Protein AF-A0A2G9Q098-F1 (afdb_monomer_lite)

pLDDT: mean 84.57, std 8.45, range [53.88, 96.5]

Sequence (189 aa):
MKLLSDSKTILFISIIIGLAFPWPAGKLKVLLAPSLVAMMILSMKTFDFEGGYEKGFLKTISWLVFVNFILLPSLMITLAFLLADTYLRMGFIILAAVPPAVGVVPVTYLLKGNMKNSLMAEIAAYVLSLVWTPVIIYAFLRDYVSIFYLLKILFLLIFLPLVVSRILHPLRFEPRPWINLCYAFGMYE

Secondary structure (DSSP, 8-state):
-TGGG-HHHHHHHHHHHHHH--TTHHHHHHHHHHHHHHHHHHHHHT----SSPPTTHHHHHHHHIIIIIIIHHHHHHHHHHH-S-HHHHHHHHHHHHSPPPTTHHHHHHHTT--HHHHHHHHHHHHHHHHHHHHHHHHHHH-----HHHHHHHHIIIIIHHHHHHHHHTTS----HHHHHHHHHHHT--

Structure (mmCIF, N/CA/C/O backbone):
data_AF-A0A2G9Q098-F1
#
_entry.id   AF-A0A2G9Q098-F1
#
loop_
_atom_site.group_PDB
_atom_site.id
_atom_site.type_symbol
_atom_site.label_atom_id
_atom_site.label_alt_id
_atom_site.label_comp_id
_atom_site.label_asym_id
_atom_site.label_entity_id
_atom_site.label_seq_id
_atom_site.pdbx_PDB_ins_code
_atom_site.Cartn_x
_atom_site.Cartn_y
_atom_site.Cartn_z
_atom_site.occupancy
_atom_site.B_iso_or_equiv
_atom_site.auth_seq_id
_atom_site.auth_comp_id
_atom_site.auth_asym_id
_atom_site.auth_atom_id
_atom_site.pdbx_PDB_model_num
ATOM 1 N N . MET A 1 1 ? -2.006 -0.091 29.398 1.00 56.47 1 MET A N 1
ATOM 2 C CA . MET A 1 1 ? -2.689 -0.203 28.084 1.00 56.47 1 MET A CA 1
ATOM 3 C C . MET A 1 1 ? -2.986 1.137 27.397 1.00 56.47 1 MET A C 1
ATOM 5 O O . MET A 1 1 ? -3.040 1.125 26.180 1.00 56.47 1 MET A O 1
ATOM 9 N N . LYS A 1 2 ? -3.099 2.290 28.090 1.00 63.72 2 LYS A N 1
ATOM 10 C CA . LYS A 1 2 ? -3.353 3.602 27.439 1.00 63.72 2 LYS A CA 1
ATOM 11 C C . LYS A 1 2 ? -2.320 4.013 26.371 1.00 63.72 2 LYS A C 1
ATOM 13 O O . LYS A 1 2 ? -2.719 4.573 25.360 1.00 63.72 2 LYS A O 1
ATOM 18 N N . LEU A 1 3 ? -1.031 3.703 26.565 1.00 63.56 3 LEU A N 1
ATOM 19 C CA . LEU A 1 3 ? 0.032 4.062 25.610 1.00 63.56 3 LEU A CA 1
ATOM 20 C C . LEU A 1 3 ? -0.082 3.294 24.280 1.00 63.56 3 LEU A C 1
ATOM 22 O O . LEU A 1 3 ? 0.123 3.871 23.223 1.00 63.56 3 LEU A O 1
ATOM 26 N N . LEU A 1 4 ? -0.484 2.016 24.333 1.00 67.62 4 LEU A N 1
ATOM 27 C CA . LEU A 1 4 ? -0.683 1.165 23.151 1.00 67.62 4 LEU A CA 1
ATOM 28 C C . LEU A 1 4 ? -1.930 1.546 22.335 1.00 67.62 4 LEU A C 1
ATOM 30 O O . LEU A 1 4 ? -2.109 1.058 21.223 1.00 67.62 4 LEU A O 1
ATOM 34 N N . SER A 1 5 ? -2.793 2.411 22.866 1.00 71.62 5 SER A N 1
ATOM 35 C CA . SER A 1 5 ? -4.008 2.864 22.186 1.00 71.62 5 SER A CA 1
ATOM 36 C C . SER A 1 5 ? -3.806 4.153 21.381 1.00 71.62 5 SER A C 1
ATOM 38 O O . SER A 1 5 ? -4.671 4.483 20.569 1.00 71.62 5 SER A O 1
ATOM 40 N N . ASP A 1 6 ? -2.687 4.864 21.568 1.00 82.62 6 ASP A N 1
ATOM 41 C CA . ASP A 1 6 ? -2.364 6.077 20.811 1.00 82.62 6 ASP A CA 1
ATOM 42 C C . ASP A 1 6 ? -1.479 5.767 19.599 1.00 82.62 6 ASP A C 1
ATOM 44 O O . ASP A 1 6 ? -0.257 5.634 19.686 1.00 82.62 6 ASP A O 1
ATOM 48 N N . SER A 1 7 ? -2.123 5.693 18.437 1.00 79.94 7 SER A N 1
ATOM 49 C CA . SER A 1 7 ? -1.476 5.383 17.165 1.00 79.94 7 SER A CA 1
ATOM 50 C C . SER A 1 7 ? -0.404 6.393 16.764 1.00 79.94 7 SER A C 1
ATOM 52 O O . SER A 1 7 ? 0.575 6.000 16.140 1.00 79.94 7 SER A O 1
ATOM 54 N N . LYS A 1 8 ? -0.548 7.678 17.127 1.00 84.12 8 LYS A N 1
ATOM 55 C CA . LYS A 1 8 ? 0.430 8.716 16.756 1.00 84.12 8 LYS A CA 1
ATOM 56 C C . LYS A 1 8 ? 1.736 8.519 17.509 1.00 84.12 8 LYS A C 1
ATOM 58 O O . LYS A 1 8 ? 2.808 8.540 16.911 1.00 84.12 8 LYS A O 1
ATOM 63 N N . THR A 1 9 ? 1.621 8.294 18.814 1.00 82.38 9 THR A N 1
ATOM 64 C CA . THR A 1 9 ? 2.764 8.060 19.697 1.00 82.38 9 THR A CA 1
ATOM 65 C C . THR A 1 9 ? 3.517 6.799 19.287 1.00 82.38 9 THR A C 1
ATOM 67 O O . THR A 1 9 ? 4.739 6.816 19.189 1.00 82.38 9 THR A O 1
ATOM 70 N N . ILE A 1 10 ? 2.795 5.723 18.969 1.00 83.81 10 ILE A N 1
ATOM 71 C CA . ILE A 1 10 ? 3.409 4.460 18.544 1.00 83.81 10 ILE A CA 1
ATOM 72 C C . ILE A 1 10 ? 4.101 4.614 17.194 1.00 83.81 10 ILE A C 1
ATOM 74 O O . ILE A 1 10 ? 5.249 4.214 17.073 1.00 83.81 10 ILE A O 1
ATOM 78 N N . LEU A 1 11 ? 3.456 5.257 16.216 1.00 80.00 11 LEU A N 1
ATOM 79 C CA . LEU A 1 11 ? 4.045 5.508 14.900 1.00 80.00 11 LEU A CA 1
ATOM 80 C C . LEU A 1 11 ? 5.346 6.311 15.009 1.00 80.00 11 LEU A C 1
ATOM 82 O O . LEU A 1 11 ? 6.354 5.944 14.411 1.00 80.00 11 LEU A O 1
ATOM 86 N N . PHE A 1 12 ? 5.342 7.370 15.818 1.00 84.75 12 PHE A N 1
ATOM 87 C CA . PHE A 1 12 ? 6.521 8.203 16.027 1.00 84.75 12 PHE A CA 1
ATOM 88 C C . PHE A 1 12 ? 7.663 7.430 16.701 1.00 84.75 12 PHE A C 1
ATOM 90 O O . PHE A 1 12 ? 8.801 7.473 16.236 1.00 84.75 12 PHE A O 1
ATOM 97 N N . ILE A 1 13 ? 7.355 6.674 17.758 1.00 85.81 13 ILE A N 1
ATOM 98 C CA . ILE A 1 13 ? 8.342 5.853 18.468 1.00 85.81 13 ILE A CA 1
ATOM 99 C C . ILE A 1 13 ? 8.899 4.759 17.549 1.00 85.81 13 ILE A C 1
ATOM 101 O O . ILE A 1 13 ? 10.110 4.570 17.510 1.00 85.81 13 ILE A O 1
ATOM 105 N N . SER A 1 14 ? 8.055 4.067 16.782 1.00 82.69 14 SER A N 1
ATOM 106 C CA . SER A 1 14 ? 8.481 2.995 15.876 1.00 82.69 14 SER A CA 1
ATOM 107 C C . SER A 1 14 ? 9.474 3.479 14.827 1.00 82.69 14 SER A C 1
ATOM 109 O O . SER A 1 14 ? 10.504 2.836 14.649 1.00 82.69 14 SER A O 1
ATOM 111 N N . ILE A 1 15 ? 9.220 4.637 14.207 1.00 83.44 15 ILE A N 1
ATOM 112 C CA . ILE A 1 15 ? 10.141 5.231 13.227 1.00 83.44 15 ILE A CA 1
ATOM 113 C C . ILE A 1 15 ? 11.474 5.595 13.891 1.00 83.44 15 ILE A C 1
ATOM 115 O O . ILE A 1 15 ? 12.534 5.265 13.365 1.00 83.44 15 ILE A O 1
ATOM 119 N N . ILE A 1 16 ? 11.442 6.242 15.063 1.00 88.19 16 ILE A N 1
ATOM 120 C CA . ILE A 1 16 ? 12.670 6.623 15.778 1.00 88.19 16 ILE A CA 1
ATOM 121 C C . ILE A 1 16 ? 13.495 5.391 16.147 1.00 88.19 16 ILE A C 1
ATOM 123 O O . ILE A 1 16 ? 14.707 5.389 15.947 1.00 88.19 16 ILE A O 1
ATOM 127 N N . ILE A 1 17 ? 12.862 4.343 16.679 1.00 85.62 17 ILE A N 1
ATOM 128 C CA . ILE A 1 17 ? 13.581 3.133 17.083 1.00 85.62 17 ILE A CA 1
ATOM 129 C C . ILE A 1 17 ? 14.102 2.380 15.851 1.00 85.62 17 ILE A C 1
ATOM 131 O O . ILE A 1 17 ? 15.245 1.933 15.888 1.00 85.62 17 ILE A O 1
ATOM 135 N N . GLY A 1 18 ? 13.323 2.273 14.769 1.00 83.88 18 GLY A N 1
ATOM 136 C CA . GLY A 1 18 ? 13.767 1.636 13.522 1.00 83.88 18 GLY A CA 1
ATOM 137 C C . GLY A 1 18 ? 15.006 2.319 12.933 1.00 83.88 18 GLY A C 1
ATOM 138 O O . GLY A 1 18 ? 15.977 1.655 12.579 1.00 83.88 18 GLY A O 1
ATOM 139 N N . LEU A 1 19 ? 15.030 3.657 12.941 1.00 84.62 19 LEU A N 1
ATOM 140 C CA . LEU A 1 19 ? 16.182 4.441 12.483 1.00 84.62 19 LEU A CA 1
ATOM 141 C C . LEU A 1 19 ? 17.386 4.361 13.435 1.00 84.62 19 LEU A C 1
ATOM 143 O O . LEU A 1 19 ? 18.526 4.291 12.979 1.00 84.62 19 LEU A O 1
ATOM 147 N N . ALA A 1 20 ? 17.158 4.383 14.751 1.00 88.25 20 ALA A N 1
ATOM 148 C CA . ALA A 1 20 ? 18.231 4.377 15.748 1.00 88.25 20 ALA A CA 1
ATOM 149 C C . ALA A 1 20 ? 18.861 2.989 15.956 1.00 88.25 20 ALA A C 1
ATOM 151 O O . ALA A 1 20 ? 20.046 2.892 16.274 1.00 88.25 20 ALA A O 1
ATOM 152 N N . PHE A 1 21 ? 18.088 1.913 15.781 1.00 85.75 21 PHE A N 1
ATOM 153 C CA . PHE A 1 21 ? 18.512 0.537 16.041 1.00 85.75 21 PHE A CA 1
ATOM 154 C C . PHE A 1 21 ? 18.129 -0.401 14.884 1.00 85.75 21 PHE A C 1
ATOM 156 O O . PHE A 1 21 ? 17.248 -1.237 15.050 1.00 85.75 21 PHE A O 1
ATOM 163 N N . PRO A 1 22 ? 18.818 -0.352 13.731 1.00 81.00 22 PRO A N 1
ATOM 164 C CA . PRO A 1 22 ? 18.462 -1.164 12.561 1.00 81.00 22 PRO A CA 1
ATOM 165 C C . PRO A 1 22 ? 18.853 -2.651 12.680 1.00 81.00 22 PRO A C 1
ATOM 167 O O . PRO A 1 22 ? 18.416 -3.482 11.886 1.00 81.00 22 PRO A O 1
ATOM 170 N N . TRP A 1 23 ? 19.687 -3.028 13.657 1.00 78.69 23 TRP A N 1
ATOM 171 C CA . TRP A 1 23 ? 20.244 -4.387 13.785 1.00 78.69 23 TRP A CA 1
ATOM 172 C C . TRP A 1 23 ? 19.199 -5.527 13.841 1.00 78.69 23 TRP A C 1
ATOM 174 O O . TRP A 1 23 ? 19.437 -6.576 13.236 1.00 78.69 23 TRP A O 1
ATOM 184 N N . PRO A 1 24 ? 18.027 -5.371 14.491 1.00 79.69 24 PRO A N 1
ATOM 185 C CA . PRO A 1 24 ? 17.008 -6.419 14.517 1.00 79.69 24 PRO A CA 1
ATOM 186 C C . PRO A 1 24 ? 16.176 -6.509 13.229 1.00 79.69 24 PRO A C 1
ATOM 188 O O . PRO A 1 24 ? 15.538 -7.543 13.015 1.00 79.69 24 PRO A O 1
ATOM 191 N N . ALA A 1 25 ? 16.201 -5.490 12.357 1.00 73.38 25 ALA A N 1
ATOM 192 C CA . ALA A 1 25 ? 15.327 -5.393 11.182 1.00 73.38 25 ALA A CA 1
ATOM 193 C C . ALA A 1 25 ? 15.408 -6.643 10.292 1.00 73.38 25 ALA A C 1
ATOM 195 O O . ALA A 1 25 ? 14.393 -7.179 9.863 1.00 73.38 25 ALA A O 1
ATOM 196 N N . GLY A 1 26 ? 16.605 -7.217 10.117 1.00 76.06 26 GLY A N 1
ATOM 197 C CA . GLY A 1 26 ? 16.785 -8.440 9.329 1.00 76.06 26 GLY A CA 1
ATOM 198 C C . GLY A 1 26 ? 15.969 -9.648 9.819 1.00 76.06 26 GLY A C 1
ATOM 199 O O . GLY A 1 26 ? 15.527 -10.448 8.999 1.00 76.06 26 GLY A O 1
ATOM 200 N N . LYS A 1 27 ? 15.736 -9.781 11.134 1.00 80.94 27 LYS A N 1
ATOM 201 C CA . LYS A 1 27 ? 14.917 -10.866 11.712 1.00 80.94 27 LYS A CA 1
ATOM 202 C C . LYS A 1 27 ? 13.424 -10.533 11.709 1.00 80.94 27 LYS A C 1
ATOM 204 O O . LYS A 1 27 ? 12.600 -11.442 11.629 1.00 80.94 27 LYS A O 1
ATOM 209 N N . LEU A 1 28 ? 13.083 -9.249 11.796 1.00 80.62 28 LEU A N 1
ATOM 210 C CA . LEU A 1 28 ? 11.702 -8.769 11.804 1.00 80.62 28 LEU A CA 1
ATOM 211 C C . LEU A 1 28 ? 11.037 -8.795 10.415 1.00 80.62 28 LEU A C 1
ATOM 213 O O . LEU A 1 28 ? 9.810 -8.874 10.363 1.00 80.62 28 LEU A O 1
ATOM 217 N N . LYS A 1 29 ? 11.813 -8.940 9.329 1.00 78.62 29 LYS A N 1
ATOM 218 C CA . LYS A 1 29 ? 11.329 -9.137 7.938 1.00 78.62 29 LYS A CA 1
ATOM 219 C C . LYS A 1 29 ? 10.254 -10.183 7.790 1.00 78.62 29 LYS A C 1
ATOM 221 O O . LYS A 1 29 ? 9.263 -9.985 7.088 1.00 78.62 29 LYS A O 1
ATOM 226 N N . VAL A 1 30 ? 10.419 -11.295 8.495 1.00 83.56 30 VAL A N 1
ATOM 227 C CA . VAL A 1 30 ? 9.473 -12.413 8.452 1.00 83.56 30 VAL A CA 1
ATOM 228 C C . VAL A 1 30 ? 8.110 -12.026 9.044 1.00 83.56 30 VAL A C 1
ATOM 230 O O . VAL A 1 30 ? 7.089 -12.587 8.653 1.00 83.56 30 VAL A O 1
ATOM 233 N N . LEU A 1 31 ? 8.070 -11.049 9.955 1.00 83.81 31 LEU A N 1
ATOM 234 C CA . LEU A 1 31 ? 6.860 -10.589 10.637 1.00 83.81 31 LEU A CA 1
ATOM 235 C C . LEU A 1 31 ? 6.107 -9.488 9.883 1.00 83.81 31 LEU A C 1
ATOM 237 O O . LEU A 1 31 ? 4.948 -9.248 10.223 1.00 83.81 31 LEU A O 1
ATOM 241 N N . LEU A 1 32 ? 6.688 -8.859 8.857 1.00 81.62 32 LEU A N 1
ATOM 242 C CA . LEU A 1 32 ? 6.032 -7.786 8.099 1.00 81.62 32 LEU A CA 1
ATOM 243 C C . LEU A 1 32 ? 4.715 -8.238 7.462 1.00 81.62 32 LEU A C 1
ATOM 245 O O . LEU A 1 32 ? 3.650 -7.695 7.761 1.00 81.62 32 LEU A O 1
ATOM 249 N N . ALA A 1 33 ? 4.775 -9.257 6.600 1.00 80.94 33 ALA A N 1
ATOM 250 C CA . ALA A 1 33 ? 3.593 -9.751 5.899 1.00 80.94 33 ALA A CA 1
ATOM 251 C C . ALA A 1 33 ? 2.513 -10.272 6.875 1.00 80.94 33 ALA A C 1
ATOM 253 O O . ALA A 1 33 ? 1.360 -9.853 6.743 1.00 80.94 33 ALA A O 1
ATOM 254 N N . PRO A 1 34 ? 2.842 -11.086 7.904 1.00 84.50 34 PRO A N 1
ATOM 255 C CA . PRO A 1 34 ? 1.880 -11.469 8.938 1.00 84.50 34 PRO A CA 1
ATOM 256 C C . PRO A 1 34 ? 1.277 -10.286 9.699 1.00 84.50 34 PRO A C 1
ATOM 258 O O . PRO A 1 34 ? 0.081 -10.295 9.977 1.00 84.50 34 PRO A O 1
ATOM 261 N N . SER A 1 35 ? 2.069 -9.257 10.013 1.00 84.94 35 SER A N 1
ATOM 262 C CA . SER A 1 35 ? 1.587 -8.066 10.721 1.00 84.94 35 SER A CA 1
ATOM 263 C C . SER A 1 35 ? 0.599 -7.273 9.870 1.00 84.94 35 SER A C 1
ATOM 265 O O . SER A 1 35 ? -0.450 -6.880 10.371 1.00 84.94 35 SER A O 1
ATOM 267 N N . LEU A 1 36 ? 0.874 -7.092 8.575 1.00 81.44 36 LEU A N 1
ATOM 268 C CA . LEU A 1 36 ? -0.048 -6.449 7.631 1.00 81.44 36 LEU A CA 1
ATOM 269 C C . LEU A 1 36 ? -1.364 -7.224 7.499 1.00 81.44 36 LEU A C 1
ATOM 271 O O . LEU A 1 36 ? -2.442 -6.636 7.599 1.00 81.44 36 LEU A O 1
ATOM 275 N N . VAL A 1 37 ? -1.279 -8.546 7.339 1.00 84.56 37 VAL A N 1
ATOM 276 C CA . VAL A 1 37 ? -2.451 -9.432 7.275 1.00 84.56 37 VAL A CA 1
ATOM 277 C C . VAL A 1 37 ? -3.267 -9.345 8.567 1.00 84.56 37 VAL A C 1
ATOM 279 O O . VAL A 1 37 ? -4.482 -9.149 8.516 1.00 84.56 37 VAL A O 1
ATOM 282 N N . ALA A 1 38 ? -2.611 -9.424 9.727 1.00 86.62 38 ALA A N 1
ATOM 283 C CA . ALA A 1 38 ? -3.260 -9.319 11.029 1.00 86.62 38 ALA A CA 1
ATOM 284 C C . ALA A 1 38 ? -3.937 -7.957 11.216 1.00 86.62 38 ALA A C 1
ATOM 286 O O . ALA A 1 38 ? -5.102 -7.899 11.612 1.00 86.62 38 ALA A O 1
ATOM 287 N N . MET A 1 39 ? -3.254 -6.861 10.872 1.00 86.44 39 MET A N 1
ATOM 288 C CA . MET A 1 39 ? -3.843 -5.524 10.908 1.00 86.44 39 MET A CA 1
ATOM 289 C C . MET A 1 39 ? -5.090 -5.444 10.046 1.00 86.44 39 MET A C 1
ATOM 291 O O . MET A 1 39 ? -6.105 -4.930 10.504 1.00 86.44 39 MET A O 1
ATOM 295 N N . MET A 1 40 ? -5.048 -5.980 8.827 1.00 85.56 40 MET A N 1
ATOM 296 C CA . MET A 1 40 ? -6.196 -5.895 7.940 1.00 85.56 40 MET A CA 1
ATOM 297 C C . MET A 1 40 ? -7.394 -6.695 8.457 1.00 85.56 40 MET A C 1
ATOM 299 O O . MET A 1 40 ? -8.505 -6.165 8.477 1.00 85.56 40 MET A O 1
ATOM 303 N N . ILE A 1 41 ? -7.172 -7.907 8.979 1.00 86.38 41 ILE A N 1
ATOM 304 C CA . ILE A 1 41 ? -8.212 -8.714 9.642 1.00 86.38 41 ILE A CA 1
ATOM 305 C C . ILE A 1 41 ? -8.872 -7.921 10.780 1.00 86.38 41 ILE A C 1
ATOM 307 O O . ILE A 1 41 ? -10.103 -7.831 10.866 1.00 86.38 41 ILE A O 1
ATOM 311 N N . LEU A 1 42 ? -8.044 -7.337 11.650 1.00 84.56 42 LEU A N 1
ATOM 312 C CA . LEU A 1 42 ? -8.480 -6.607 12.838 1.00 84.56 42 LEU A CA 1
ATOM 313 C C . LEU A 1 42 ? -9.207 -5.304 12.491 1.00 84.56 42 LEU A C 1
ATOM 315 O O . LEU A 1 42 ? -10.221 -4.988 13.112 1.00 84.56 42 LEU A O 1
ATOM 319 N N . SER A 1 43 ? -8.727 -4.564 11.492 1.00 83.50 43 SER A N 1
ATOM 320 C CA . SER A 1 43 ? -9.365 -3.334 11.019 1.00 83.50 43 SER A CA 1
ATOM 321 C C . SER A 1 43 ? -10.711 -3.620 10.363 1.00 83.50 43 SER A C 1
ATOM 323 O O . SER A 1 43 ? -11.699 -2.963 10.687 1.00 83.50 43 SER A O 1
ATOM 325 N N . MET A 1 44 ? -10.787 -4.643 9.508 1.00 81.75 44 MET A N 1
ATOM 326 C CA . MET A 1 44 ? -12.032 -5.042 8.846 1.00 81.75 44 MET A CA 1
ATOM 327 C C . MET A 1 44 ? -13.100 -5.508 9.837 1.00 81.75 44 MET A C 1
ATOM 329 O O . MET A 1 44 ? -14.282 -5.259 9.613 1.00 81.75 44 MET A O 1
ATOM 333 N N . LYS A 1 45 ? -12.701 -6.128 10.955 1.00 82.12 45 LYS A N 1
ATOM 334 C CA . LYS A 1 45 ? -13.632 -6.687 11.947 1.00 82.12 45 LYS A CA 1
ATOM 335 C C . LYS A 1 45 ? -14.551 -5.619 12.540 1.00 82.12 45 LYS A C 1
ATOM 337 O O . LYS A 1 45 ? -15.685 -5.904 12.898 1.00 82.12 45 LYS A O 1
ATOM 342 N N . THR A 1 46 ? -14.054 -4.390 12.644 1.00 70.31 46 THR A N 1
ATOM 343 C CA . THR A 1 46 ? -14.774 -3.264 13.259 1.00 7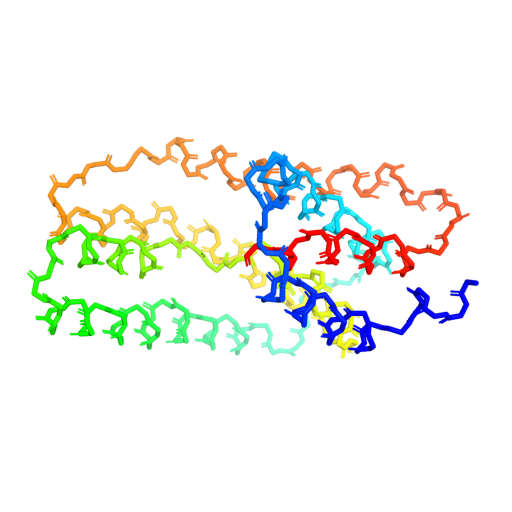0.31 46 THR A CA 1
ATOM 344 C C . THR A 1 46 ? -15.885 -2.674 12.400 1.00 70.31 46 THR A C 1
ATOM 346 O O . THR A 1 46 ? -16.556 -1.749 12.847 1.00 70.31 46 THR A O 1
ATOM 349 N N . PHE A 1 47 ? -16.053 -3.170 11.175 1.00 71.50 47 PHE A N 1
ATOM 350 C CA . PHE A 1 47 ? -16.963 -2.606 10.195 1.00 71.50 47 PHE A CA 1
ATOM 351 C C . PHE A 1 47 ? -18.008 -3.631 9.754 1.00 71.50 47 PHE A C 1
ATOM 353 O O . PHE A 1 47 ? -17.660 -4.755 9.374 1.00 71.50 47 PHE A O 1
ATOM 360 N N . ASP A 1 48 ? -19.271 -3.214 9.743 1.00 65.19 48 ASP A N 1
ATOM 361 C CA . ASP A 1 48 ? -20.390 -3.992 9.223 1.00 65.19 48 ASP A CA 1
ATOM 362 C C . ASP A 1 48 ? -20.590 -3.690 7.736 1.00 65.19 48 ASP A C 1
ATOM 364 O O . ASP A 1 48 ? -20.651 -2.536 7.321 1.00 65.19 48 ASP A O 1
ATOM 368 N N . PHE A 1 49 ? -20.699 -4.735 6.915 1.00 65.50 49 PHE A N 1
ATOM 369 C CA . PHE A 1 49 ? -20.869 -4.616 5.460 1.00 65.50 49 PHE A CA 1
ATOM 370 C C . PHE A 1 49 ? -22.270 -4.147 5.031 1.00 65.50 49 PHE A C 1
ATOM 372 O O . PHE A 1 49 ? -22.617 -4.227 3.853 1.00 65.50 49 PHE A O 1
ATOM 379 N N . GLU A 1 50 ? -23.086 -3.666 5.963 1.00 56.28 50 GLU A N 1
ATOM 380 C CA . GLU A 1 50 ? -24.461 -3.282 5.685 1.00 56.28 50 GLU A CA 1
ATOM 381 C C . GLU A 1 50 ? -24.528 -1.955 4.908 1.00 56.28 50 GLU A C 1
ATOM 383 O O . GLU A 1 50 ? -23.854 -0.964 5.205 1.00 56.28 50 GLU A O 1
ATOM 388 N N . GLY A 1 51 ? -25.346 -1.952 3.854 1.00 53.88 51 GLY A N 1
ATOM 389 C CA . GLY A 1 51 ? -25.595 -0.801 2.987 1.00 53.88 51 GLY A CA 1
ATOM 390 C C . GLY A 1 51 ? -24.854 -0.857 1.648 1.00 53.88 51 GLY A C 1
ATOM 391 O O . GLY A 1 51 ? -23.688 -1.239 1.565 1.00 53.88 51 GLY A O 1
ATOM 392 N N . GLY A 1 52 ? -25.529 -0.430 0.578 1.00 61.09 52 GLY A N 1
ATOM 393 C CA . GLY A 1 52 ? -24.968 -0.336 -0.776 1.00 61.09 52 GLY A CA 1
ATOM 394 C C . GLY A 1 52 ? -23.876 0.732 -0.927 1.00 61.09 52 GLY A C 1
ATOM 395 O O . GLY A 1 52 ? -23.390 1.299 0.053 1.00 61.09 52 GLY A O 1
ATOM 396 N N . TYR A 1 53 ? -23.467 1.000 -2.166 1.00 63.16 53 TYR A N 1
ATOM 397 C CA . TYR A 1 53 ? -22.430 1.986 -2.487 1.00 63.16 53 TYR A CA 1
ATOM 398 C C . TYR A 1 53 ? -22.729 3.362 -1.871 1.00 63.16 53 TYR A C 1
ATOM 400 O O . TYR A 1 53 ? -23.846 3.871 -1.971 1.00 63.16 53 TYR A O 1
ATOM 408 N N . GLU A 1 54 ? -21.727 3.982 -1.244 1.00 69.94 54 GLU A N 1
ATOM 409 C CA . GLU A 1 54 ? -21.860 5.353 -0.752 1.00 69.94 54 GLU A CA 1
ATOM 410 C C . GLU A 1 54 ? -21.900 6.354 -1.916 1.00 69.94 54 GLU A C 1
ATOM 412 O O . GLU A 1 54 ? -21.227 6.189 -2.942 1.00 69.94 54 GLU A O 1
ATOM 417 N N . LYS A 1 55 ? -22.678 7.432 -1.750 1.00 70.00 55 LYS A N 1
ATOM 418 C CA . LYS A 1 55 ? -22.695 8.551 -2.701 1.00 70.00 55 LYS A CA 1
ATOM 419 C C . LYS A 1 55 ? -21.273 9.107 -2.834 1.00 70.00 55 LYS A C 1
ATOM 421 O O . LYS A 1 55 ? -20.694 9.562 -1.855 1.00 70.00 55 LYS A O 1
ATOM 426 N N . GLY A 1 56 ? -20.724 9.079 -4.048 1.00 78.69 56 GLY A N 1
ATOM 427 C CA . GLY A 1 56 ? -19.349 9.514 -4.324 1.00 78.69 56 GLY A CA 1
ATOM 428 C C . GLY A 1 56 ? -18.358 8.385 -4.618 1.00 78.69 56 GLY A C 1
ATOM 429 O O . GLY A 1 56 ? -17.207 8.683 -4.917 1.00 78.69 56 GLY A O 1
ATOM 430 N N . PHE A 1 57 ? -18.789 7.119 -4.631 1.00 81.69 57 PHE A N 1
ATOM 431 C CA . PHE A 1 57 ? -17.921 5.984 -4.964 1.00 81.69 57 PHE A CA 1
ATOM 432 C C . PHE A 1 57 ? -17.183 6.132 -6.308 1.00 81.69 57 PHE A C 1
ATOM 434 O O . PHE A 1 57 ? -15.975 5.919 -6.378 1.00 81.69 57 PHE A O 1
ATOM 441 N N . LEU A 1 58 ? -17.875 6.590 -7.359 1.00 85.44 58 LEU A N 1
ATOM 442 C CA . LEU A 1 58 ? -17.251 6.869 -8.660 1.00 85.44 58 LEU A CA 1
ATOM 443 C C . LEU A 1 58 ? -16.146 7.928 -8.561 1.00 85.44 58 LEU A C 1
ATOM 445 O O . LEU A 1 58 ? -15.088 7.770 -9.160 1.00 85.44 58 LEU A O 1
ATOM 449 N N . LYS A 1 59 ? -16.357 8.979 -7.758 1.00 89.06 59 LYS A N 1
ATOM 450 C CA . LYS A 1 59 ? -15.343 10.015 -7.519 1.00 89.06 59 LYS A CA 1
ATOM 451 C C . LYS A 1 59 ? -14.124 9.428 -6.806 1.00 89.06 59 LYS A C 1
ATOM 453 O O . LYS A 1 59 ? -13.001 9.771 -7.166 1.00 89.06 59 LYS A O 1
ATOM 458 N N . THR A 1 60 ? -14.340 8.537 -5.839 1.00 87.75 60 THR A N 1
ATOM 459 C CA . THR A 1 60 ? -13.267 7.813 -5.143 1.00 87.75 60 THR A CA 1
ATOM 460 C C . THR A 1 60 ? -12.460 6.948 -6.109 1.00 87.75 60 THR A C 1
ATOM 462 O O . THR A 1 60 ? -11.237 7.042 -6.107 1.00 87.75 60 THR A O 1
ATOM 465 N N . ILE A 1 61 ? -13.115 6.167 -6.978 1.00 89.94 61 ILE A N 1
ATOM 466 C CA . ILE A 1 61 ? -12.417 5.358 -7.990 1.00 89.94 61 ILE A CA 1
ATOM 467 C C . ILE A 1 61 ? -11.654 6.248 -8.976 1.00 89.94 61 ILE A C 1
ATOM 469 O O . ILE A 1 61 ? -10.500 5.962 -9.278 1.00 89.94 61 ILE A O 1
ATOM 473 N N . SER A 1 62 ? -12.247 7.339 -9.467 1.00 91.88 62 SER A N 1
ATOM 474 C CA . SER A 1 62 ? -11.533 8.251 -10.369 1.00 91.88 62 SER A CA 1
ATOM 475 C C . SER A 1 62 ? -10.280 8.833 -9.716 1.00 91.88 62 SER A C 1
ATOM 477 O O . SER A 1 62 ? -9.233 8.876 -10.357 1.00 91.88 62 SER A O 1
ATOM 479 N N . TRP A 1 63 ? -10.355 9.233 -8.443 1.00 92.88 63 TRP A N 1
ATOM 480 C CA . TRP A 1 63 ? -9.188 9.710 -7.696 1.00 92.88 63 TRP A CA 1
ATOM 481 C C . TRP A 1 63 ? -8.148 8.614 -7.460 1.00 92.88 63 TRP A C 1
ATOM 483 O O . TRP A 1 63 ? -6.954 8.878 -7.586 1.00 92.88 63 TRP A O 1
ATOM 493 N N . LEU A 1 64 ? -8.585 7.388 -7.170 1.00 92.31 64 LEU A N 1
ATOM 494 C CA . LEU A 1 64 ? -7.710 6.223 -7.071 1.00 92.31 64 LEU A CA 1
ATOM 495 C C . LEU A 1 64 ? -6.932 6.019 -8.375 1.00 92.31 64 LEU A C 1
ATOM 497 O O . LEU A 1 64 ? -5.708 5.955 -8.331 1.00 92.31 64 LEU A O 1
ATOM 501 N N . VAL A 1 65 ? -7.628 5.947 -9.514 1.00 93.56 65 VAL A N 1
ATOM 502 C CA . VAL A 1 65 ? -7.010 5.745 -10.834 1.00 93.56 65 VAL A CA 1
ATOM 503 C C . VAL A 1 65 ? -6.045 6.882 -11.143 1.00 93.56 65 VAL A C 1
ATOM 505 O O . VAL A 1 65 ? -4.883 6.643 -11.460 1.00 93.56 65 VAL A O 1
ATOM 508 N N . PHE A 1 66 ? -6.495 8.126 -10.991 1.00 95.06 66 PHE A N 1
ATOM 509 C CA . PHE A 1 66 ? -5.667 9.282 -11.298 1.00 95.06 66 PHE A CA 1
ATOM 510 C C . PHE A 1 66 ? -4.394 9.329 -10.446 1.00 95.06 66 PHE A C 1
ATOM 512 O O . PHE A 1 66 ? -3.307 9.529 -10.979 1.00 95.06 66 PHE A O 1
ATOM 519 N N . VAL A 1 67 ? -4.490 9.106 -9.136 1.00 93.44 67 VAL A N 1
ATOM 520 C CA . VAL A 1 67 ? -3.324 9.232 -8.253 1.00 93.44 67 VAL A CA 1
ATOM 521 C C . VAL A 1 67 ? -2.435 7.994 -8.296 1.00 93.44 67 VAL A C 1
ATOM 523 O O . VAL A 1 67 ? -1.230 8.138 -8.473 1.00 93.44 67 VAL A O 1
ATOM 526 N N . ASN A 1 68 ? -3.002 6.792 -8.157 1.00 93.38 68 ASN A N 1
ATOM 527 C CA . ASN A 1 68 ? -2.222 5.559 -7.983 1.00 93.38 68 ASN A CA 1
ATOM 528 C C . ASN A 1 68 ? -1.820 4.893 -9.294 1.00 93.38 68 ASN A C 1
ATOM 530 O O . ASN A 1 68 ? -0.828 4.177 -9.307 1.00 93.38 68 ASN A O 1
ATOM 534 N N . PHE A 1 69 ? -2.554 5.122 -10.382 1.00 93.31 69 PHE A N 1
ATOM 535 C CA . PHE A 1 69 ? -2.250 4.504 -11.672 1.00 93.31 69 PHE A CA 1
ATOM 536 C C . PHE A 1 69 ? -1.693 5.504 -12.683 1.00 93.31 69 PHE A C 1
ATOM 538 O O . PHE A 1 69 ? -1.026 5.098 -13.617 1.00 93.31 69 PHE A O 1
ATOM 545 N N . ILE A 1 70 ? -1.895 6.812 -12.510 1.00 94.56 70 ILE A N 1
ATOM 546 C CA . ILE A 1 70 ? -1.382 7.800 -13.471 1.00 94.56 70 ILE A CA 1
ATOM 547 C C . ILE A 1 70 ? -0.275 8.640 -12.843 1.00 94.56 70 ILE A C 1
ATOM 549 O O . ILE A 1 70 ? 0.878 8.534 -13.254 1.00 94.56 70 ILE A O 1
ATOM 553 N N . LEU A 1 71 ? -0.601 9.454 -11.840 1.00 96.12 71 LEU A N 1
ATOM 554 C CA . LEU A 1 71 ? 0.313 10.451 -11.287 1.00 96.12 71 LEU A CA 1
ATOM 555 C C . LEU A 1 71 ? 1.543 9.816 -10.626 1.00 96.12 71 LEU A C 1
ATOM 557 O O . LEU A 1 71 ? 2.669 10.142 -11.001 1.00 96.12 71 LEU A O 1
ATOM 561 N N . LEU A 1 72 ? 1.335 8.912 -9.662 1.00 94.56 72 LEU A N 1
ATOM 562 C CA . LEU A 1 72 ? 2.426 8.276 -8.919 1.00 94.56 72 LEU A CA 1
ATOM 563 C C . LEU A 1 72 ? 3.312 7.408 -9.826 1.00 94.56 72 LEU A C 1
ATOM 565 O O . LEU A 1 72 ? 4.522 7.634 -9.817 1.00 94.56 72 LEU A O 1
ATOM 569 N N . PRO A 1 73 ? 2.777 6.490 -10.660 1.00 95.25 73 PRO A N 1
ATOM 570 C CA . PRO A 1 73 ? 3.614 5.687 -11.546 1.00 95.25 73 PRO A CA 1
ATOM 571 C C . PRO A 1 73 ? 4.402 6.525 -12.545 1.00 95.25 73 PRO A C 1
ATOM 573 O O . PRO A 1 73 ? 5.590 6.279 -12.736 1.00 95.25 73 PRO A O 1
ATOM 576 N N . SER A 1 74 ? 3.777 7.547 -13.142 1.00 95.00 74 SER A N 1
ATOM 577 C CA . SER A 1 74 ? 4.471 8.435 -14.081 1.00 95.00 74 SER A CA 1
ATOM 578 C C . SER A 1 74 ? 5.638 9.139 -13.398 1.00 95.00 74 SER A C 1
ATOM 580 O O . SER A 1 74 ? 6.749 9.120 -13.921 1.00 95.00 74 SER A O 1
ATOM 582 N N . LEU A 1 75 ? 5.417 9.682 -12.195 1.00 96.50 75 LEU A N 1
ATOM 583 C CA . LEU A 1 75 ? 6.473 10.312 -11.407 1.00 96.50 75 LEU A CA 1
ATOM 584 C C . LEU A 1 75 ? 7.603 9.324 -11.087 1.00 96.50 75 LEU A C 1
ATOM 586 O O . LEU A 1 75 ? 8.771 9.640 -11.305 1.00 96.50 75 LEU A O 1
ATOM 590 N N . MET A 1 76 ? 7.271 8.123 -10.608 1.00 95.75 76 MET A N 1
ATOM 591 C CA . MET A 1 76 ? 8.266 7.103 -10.269 1.00 95.75 76 MET A CA 1
ATOM 592 C C . MET A 1 76 ? 9.090 6.670 -11.483 1.00 95.75 76 MET A C 1
ATOM 594 O O . MET A 1 76 ? 10.309 6.564 -11.376 1.00 95.75 76 MET A O 1
ATOM 598 N N . ILE A 1 77 ? 8.458 6.471 -12.642 1.00 95.94 77 ILE A N 1
ATOM 599 C CA . ILE A 1 77 ? 9.143 6.100 -13.885 1.00 95.94 77 ILE A CA 1
ATOM 600 C C . ILE A 1 77 ? 10.051 7.238 -14.360 1.00 95.94 77 ILE A C 1
ATOM 602 O O . ILE A 1 77 ? 11.202 6.987 -14.712 1.00 95.94 77 ILE A O 1
ATOM 606 N N . THR A 1 78 ? 9.586 8.492 -14.330 1.00 96.12 78 THR A N 1
ATOM 607 C CA . THR A 1 78 ? 10.429 9.649 -14.671 1.00 96.12 78 THR A CA 1
ATOM 608 C C . THR A 1 78 ? 11.661 9.720 -13.770 1.00 96.12 78 THR A C 1
ATOM 610 O O . THR A 1 78 ? 12.774 9.868 -14.271 1.00 96.12 78 THR A O 1
ATOM 613 N N . LEU A 1 79 ? 11.486 9.548 -12.456 1.00 95.75 79 LEU A N 1
ATOM 614 C CA . LEU A 1 79 ? 12.603 9.507 -11.511 1.00 95.75 79 LEU A CA 1
ATOM 615 C C . LEU A 1 79 ? 13.533 8.316 -11.774 1.00 95.75 79 LEU A C 1
ATOM 617 O O . LEU A 1 79 ? 14.748 8.471 -11.689 1.00 95.75 79 LEU A O 1
ATOM 621 N N . ALA A 1 80 ? 12.997 7.157 -12.163 1.00 95.31 80 ALA A N 1
ATOM 622 C CA . ALA A 1 80 ? 13.792 5.973 -12.479 1.00 95.31 80 ALA A CA 1
ATOM 623 C C . ALA A 1 80 ? 14.800 6.234 -13.614 1.00 95.31 80 ALA A C 1
ATOM 625 O O . ALA A 1 80 ? 15.940 5.768 -13.554 1.00 95.31 80 ALA A O 1
ATOM 626 N N . PHE A 1 81 ? 14.418 7.012 -14.631 1.00 93.88 81 PHE A N 1
ATOM 627 C CA . PHE A 1 81 ? 15.317 7.372 -15.734 1.00 93.88 81 PHE A CA 1
ATOM 628 C C . PHE A 1 81 ? 16.421 8.362 -15.342 1.00 93.88 81 PHE A C 1
ATOM 630 O O . PHE A 1 81 ? 17.436 8.423 -16.033 1.00 93.88 81 PHE A O 1
ATOM 637 N N . LEU A 1 82 ? 16.268 9.085 -14.228 1.00 95.12 82 LEU A N 1
ATOM 638 C CA . LEU A 1 82 ? 17.325 9.935 -13.668 1.00 95.12 82 LEU A CA 1
ATOM 639 C C . LEU A 1 82 ? 18.363 9.132 -12.870 1.00 95.12 82 LEU A C 1
ATOM 641 O O . LEU A 1 82 ? 19.462 9.625 -12.619 1.00 95.12 82 LEU A O 1
ATOM 645 N N . LEU A 1 83 ? 18.038 7.900 -12.466 1.00 93.94 83 LEU A N 1
ATOM 646 C CA . LEU A 1 83 ? 18.946 7.040 -11.712 1.00 93.94 83 LEU A CA 1
ATOM 647 C C . LEU A 1 83 ? 19.965 6.384 -12.648 1.00 93.94 83 LEU A C 1
ATOM 649 O O . LEU A 1 83 ? 19.597 5.773 -13.654 1.00 93.94 83 LEU A O 1
ATOM 653 N N . ALA A 1 84 ? 21.247 6.482 -12.296 1.00 91.31 84 ALA A N 1
ATOM 654 C CA . ALA A 1 84 ? 22.338 5.855 -13.044 1.00 91.31 84 ALA A CA 1
ATOM 655 C C . ALA A 1 84 ? 22.423 4.338 -12.805 1.00 91.31 84 ALA A C 1
ATOM 657 O O . ALA A 1 84 ? 22.772 3.589 -13.714 1.00 91.31 84 ALA A O 1
ATOM 658 N N . ASP A 1 85 ? 22.088 3.889 -11.594 1.00 95.06 85 ASP A N 1
ATOM 659 C CA . ASP A 1 85 ? 22.117 2.478 -11.223 1.00 95.06 85 ASP A CA 1
ATOM 660 C C . ASP A 1 85 ? 20.912 1.728 -11.807 1.00 95.06 85 ASP A C 1
ATOM 662 O O . ASP A 1 85 ? 19.748 2.074 -11.572 1.00 95.06 85 ASP A O 1
ATOM 666 N N . THR A 1 86 ? 21.201 0.678 -12.574 1.00 91.38 86 THR A N 1
ATOM 667 C CA . THR A 1 86 ? 20.187 -0.111 -13.275 1.00 91.38 86 THR A CA 1
ATOM 668 C C . THR A 1 86 ? 19.272 -0.874 -12.316 1.00 91.38 86 THR A C 1
ATOM 670 O O . THR A 1 86 ? 18.074 -0.968 -12.578 1.00 91.38 86 THR A O 1
ATOM 673 N N . TYR A 1 87 ? 19.789 -1.393 -11.199 1.00 92.69 87 TYR A N 1
ATOM 674 C CA . TYR A 1 87 ? 18.981 -2.131 -10.226 1.00 92.69 87 TYR A CA 1
ATOM 675 C C . TYR A 1 87 ? 18.025 -1.197 -9.487 1.00 92.69 87 TYR A C 1
ATOM 677 O O . TYR A 1 87 ? 16.848 -1.523 -9.325 1.00 92.69 87 TYR A O 1
ATOM 685 N N . LEU A 1 88 ? 18.491 -0.004 -9.109 1.00 93.31 88 LEU A N 1
ATOM 686 C CA . LEU A 1 88 ? 17.636 1.023 -8.513 1.00 93.31 88 LEU A CA 1
ATOM 687 C C . LEU A 1 88 ? 16.558 1.493 -9.495 1.00 93.31 88 LEU A C 1
ATOM 689 O O . LEU A 1 88 ? 15.391 1.603 -9.119 1.00 93.31 88 LEU A O 1
ATOM 693 N N . ARG A 1 89 ? 16.912 1.689 -10.771 1.00 94.31 89 ARG A N 1
ATOM 694 C CA . ARG A 1 89 ? 15.942 2.009 -11.826 1.00 94.31 89 ARG A CA 1
ATOM 695 C C . ARG A 1 89 ? 14.870 0.926 -11.961 1.00 94.31 89 ARG A C 1
ATOM 697 O O . ARG A 1 89 ? 13.685 1.251 -11.975 1.00 94.31 89 ARG A O 1
ATOM 704 N N . MET A 1 90 ? 15.267 -0.346 -12.038 1.00 93.50 90 MET A N 1
ATOM 705 C CA . MET A 1 90 ? 14.321 -1.466 -12.107 1.00 93.50 90 MET A CA 1
ATOM 706 C C . MET A 1 90 ? 13.407 -1.499 -10.878 1.00 93.50 90 MET A C 1
ATOM 708 O O . MET A 1 90 ? 12.196 -1.637 -11.032 1.00 93.50 90 MET A O 1
ATOM 712 N N . GLY A 1 91 ? 13.956 -1.296 -9.677 1.00 92.81 91 GLY A N 1
ATOM 713 C CA . GLY A 1 91 ? 13.179 -1.221 -8.440 1.00 92.81 91 GLY A CA 1
ATOM 714 C C . GLY A 1 91 ? 12.099 -0.136 -8.480 1.00 92.81 91 GLY A C 1
ATOM 715 O O . GLY A 1 91 ? 10.948 -0.407 -8.146 1.00 92.81 91 GLY A O 1
ATOM 716 N N . PHE A 1 92 ? 12.426 1.067 -8.961 1.00 94.94 92 PHE A N 1
ATOM 717 C CA . PHE A 1 92 ? 11.453 2.158 -9.105 1.00 94.94 92 PHE A CA 1
ATOM 718 C C . PHE A 1 92 ? 10.345 1.837 -10.110 1.00 94.94 92 PHE A C 1
ATOM 720 O O . PHE A 1 92 ? 9.180 2.136 -9.856 1.00 94.94 92 PHE A O 1
ATOM 727 N N . ILE A 1 93 ? 10.686 1.208 -11.235 1.00 94.56 93 ILE A N 1
ATOM 728 C CA . ILE A 1 93 ? 9.692 0.817 -12.239 1.00 94.56 93 ILE A CA 1
ATOM 729 C C . ILE A 1 93 ? 8.781 -0.295 -11.701 1.00 94.56 93 ILE A C 1
ATOM 731 O O . ILE A 1 93 ? 7.575 -0.267 -11.939 1.00 94.56 93 ILE A O 1
ATOM 735 N N . ILE A 1 94 ? 9.324 -1.242 -10.930 1.00 93.19 94 ILE A N 1
ATOM 736 C CA . ILE A 1 94 ? 8.519 -2.263 -10.248 1.00 93.19 94 ILE A CA 1
ATOM 737 C C . ILE A 1 94 ? 7.560 -1.601 -9.253 1.00 93.19 94 ILE A C 1
ATOM 739 O O . ILE A 1 94 ? 6.369 -1.901 -9.272 1.00 93.19 94 ILE A O 1
ATOM 743 N N . LEU A 1 95 ? 8.039 -0.658 -8.436 1.00 93.06 95 LEU A N 1
ATOM 744 C CA . LEU A 1 95 ? 7.193 0.086 -7.496 1.00 93.06 95 LEU A CA 1
ATOM 745 C C . LEU A 1 95 ? 6.079 0.875 -8.202 1.00 93.06 95 LEU A C 1
ATOM 747 O O . LEU A 1 95 ? 4.962 0.920 -7.699 1.00 93.06 95 LEU A O 1
ATOM 751 N N . ALA A 1 96 ? 6.349 1.430 -9.386 1.00 94.12 96 ALA A N 1
ATOM 752 C CA . ALA A 1 96 ? 5.350 2.109 -10.214 1.00 94.12 96 ALA A CA 1
ATOM 753 C C . ALA A 1 96 ? 4.274 1.160 -10.783 1.00 94.12 96 ALA A C 1
ATOM 755 O O . ALA A 1 96 ? 3.173 1.591 -11.135 1.00 94.12 96 ALA A O 1
ATOM 756 N N . ALA A 1 97 ? 4.598 -0.126 -10.927 1.00 92.44 97 ALA A N 1
ATOM 757 C CA . ALA A 1 97 ? 3.726 -1.124 -11.535 1.00 92.44 97 ALA A CA 1
ATOM 758 C C . ALA A 1 97 ? 2.834 -1.851 -10.519 1.00 92.44 97 ALA A C 1
ATOM 760 O O . ALA A 1 97 ? 1.745 -2.305 -10.875 1.00 92.44 97 ALA A O 1
ATOM 761 N N . VAL A 1 98 ? 3.303 -2.028 -9.283 1.00 88.81 98 VAL A N 1
ATOM 762 C CA . VAL A 1 98 ? 2.618 -2.806 -8.238 1.00 88.81 98 VAL A CA 1
ATOM 763 C C . VAL A 1 98 ? 1.387 -2.038 -7.714 1.00 88.81 98 VAL A C 1
ATOM 765 O O . VAL A 1 98 ? 1.415 -0.809 -7.661 1.00 88.81 98 VAL A O 1
ATOM 768 N N . PRO A 1 99 ? 0.282 -2.727 -7.350 1.00 84.12 99 PRO A N 1
ATOM 769 C CA . PRO A 1 99 ? -0.890 -2.087 -6.745 1.00 84.12 99 PRO A CA 1
ATOM 770 C C . PRO A 1 99 ? -0.556 -1.296 -5.467 1.00 84.12 99 PRO A C 1
ATOM 772 O O . PRO A 1 99 ? 0.482 -1.536 -4.843 1.00 84.12 99 PRO A O 1
ATOM 775 N N . PRO A 1 100 ? -1.456 -0.394 -5.030 1.00 80.56 100 PRO A N 1
ATOM 776 C CA . PRO A 1 100 ? -1.319 0.290 -3.750 1.00 80.56 100 PRO A CA 1
ATOM 777 C C . PRO A 1 100 ? -1.183 -0.697 -2.583 1.00 80.56 100 PRO A C 1
ATOM 779 O O . PRO A 1 100 ? -1.585 -1.859 -2.654 1.00 80.56 100 PRO A O 1
ATOM 782 N N . ALA A 1 101 ? -0.554 -0.223 -1.510 1.00 78.88 101 ALA A N 1
ATOM 783 C CA . ALA A 1 101 ? -0.188 -1.061 -0.382 1.00 78.88 101 ALA A CA 1
ATOM 784 C C . ALA A 1 101 ? -1.404 -1.469 0.467 1.00 78.88 101 ALA A C 1
ATOM 786 O O . ALA A 1 101 ? -2.119 -0.615 0.984 1.00 78.88 101 ALA A O 1
ATOM 787 N N . VAL A 1 102 ? -1.484 -2.763 0.788 1.00 74.06 102 VAL A N 1
ATOM 788 C CA . VAL A 1 102 ? -2.486 -3.390 1.679 1.00 74.06 102 VAL A CA 1
ATOM 789 C C . VAL A 1 102 ? -2.691 -2.657 3.013 1.00 74.06 102 VAL A C 1
ATOM 791 O O . VAL A 1 102 ? -3.751 -2.722 3.635 1.00 74.06 102 VAL A O 1
ATOM 794 N N . GLY A 1 103 ? -1.670 -1.936 3.480 1.00 80.38 103 GLY A N 1
ATOM 795 C CA . GLY A 1 103 ? -1.728 -1.127 4.696 1.00 80.38 103 GLY A CA 1
ATOM 796 C C . GLY A 1 103 ? -2.710 0.053 4.641 1.00 80.38 103 GLY A C 1
ATOM 797 O O . GLY A 1 103 ? -3.022 0.608 5.695 1.00 80.38 103 GLY A O 1
ATOM 798 N N . VAL A 1 104 ? -3.235 0.428 3.469 1.00 86.00 104 VAL A N 1
ATOM 799 C CA . VAL A 1 104 ? -4.165 1.560 3.308 1.00 86.00 104 VAL A CA 1
ATOM 800 C C . VAL A 1 104 ? -5.425 1.386 4.161 1.00 86.00 104 VAL A C 1
ATOM 802 O O . VAL A 1 104 ? -5.844 2.336 4.830 1.00 86.00 104 VAL A O 1
ATOM 805 N N . VAL A 1 105 ? -5.999 0.181 4.222 1.00 86.94 105 VAL A N 1
ATOM 806 C CA . VAL A 1 105 ? -7.215 -0.095 5.007 1.00 86.94 105 VAL A CA 1
ATOM 807 C C . VAL A 1 105 ? -6.952 0.042 6.520 1.00 86.94 105 VAL A C 1
ATOM 809 O O . VAL A 1 105 ? -7.647 0.831 7.169 1.00 86.94 105 VAL A O 1
ATOM 812 N N . PRO A 1 106 ? -5.930 -0.610 7.113 1.00 83.31 106 PRO A N 1
ATOM 813 C CA . PRO A 1 106 ? -5.555 -0.365 8.506 1.00 83.31 106 PRO A CA 1
ATOM 814 C C . PRO A 1 106 ? -5.225 1.087 8.836 1.00 83.31 106 PRO A C 1
ATOM 816 O O . PRO A 1 106 ? -5.677 1.608 9.854 1.00 83.31 106 PRO A O 1
ATOM 819 N N . VAL A 1 107 ? -4.472 1.774 7.978 1.00 84.44 107 VAL A N 1
ATOM 820 C CA . VAL A 1 107 ? -4.117 3.181 8.205 1.00 84.44 107 VAL A CA 1
ATOM 821 C C . VAL A 1 107 ? -5.362 4.063 8.171 1.00 84.44 107 VAL A C 1
ATOM 823 O O . VAL A 1 107 ? -5.518 4.936 9.025 1.00 84.44 107 VAL A O 1
ATOM 826 N N . THR A 1 108 ? -6.300 3.789 7.262 1.00 88.94 108 THR A N 1
ATOM 827 C CA . THR A 1 108 ? -7.602 4.470 7.225 1.00 88.94 108 THR A CA 1
ATOM 828 C C . THR A 1 108 ? -8.333 4.308 8.558 1.00 88.94 108 THR A C 1
ATOM 830 O O . THR A 1 108 ? -8.866 5.285 9.084 1.00 88.94 108 THR A O 1
ATOM 833 N N . TYR A 1 109 ? -8.301 3.113 9.156 1.00 86.31 109 TYR A N 1
ATOM 834 C CA . TYR A 1 109 ? -8.917 2.859 10.459 1.00 86.31 109 TYR A CA 1
ATOM 835 C C . TYR A 1 109 ? -8.271 3.696 11.569 1.00 86.31 109 TYR A C 1
ATOM 837 O O . TYR A 1 109 ? -8.969 4.356 12.346 1.00 86.31 109 TYR A O 1
ATOM 845 N N . LEU A 1 110 ? -6.936 3.700 11.631 1.00 84.50 110 LEU A N 1
ATOM 846 C CA . LEU A 1 110 ? -6.184 4.446 12.643 1.00 84.50 110 LEU A CA 1
ATOM 847 C C . LEU A 1 110 ? -6.419 5.959 12.529 1.00 84.50 110 LEU A C 1
ATOM 849 O O . LEU A 1 110 ? -6.583 6.639 13.544 1.00 84.50 110 LEU A O 1
ATOM 853 N N . LEU A 1 111 ? -6.522 6.470 11.300 1.00 86.50 111 LEU A N 1
ATOM 854 C CA . LEU A 1 111 ? -6.807 7.876 11.005 1.00 86.50 111 LEU A CA 1
ATOM 855 C C . LEU A 1 111 ? -8.299 8.239 11.087 1.00 86.50 111 LEU A C 1
ATOM 857 O O . LEU A 1 111 ? -8.650 9.394 10.858 1.00 86.50 111 LEU A O 1
ATOM 861 N N . LYS A 1 112 ? -9.175 7.289 11.448 1.00 85.38 112 LYS A N 1
ATOM 862 C CA . LYS A 1 112 ? -10.639 7.465 11.498 1.00 85.38 112 LYS A CA 1
ATOM 863 C C . LYS A 1 112 ? -11.244 7.903 10.151 1.00 85.38 112 LYS A C 1
ATOM 865 O O . LYS A 1 112 ? -12.224 8.643 10.120 1.00 85.38 112 LYS A O 1
ATOM 870 N N . GLY A 1 113 ? -10.647 7.466 9.046 1.00 85.12 113 GLY A N 1
ATOM 871 C CA . GLY A 1 113 ? -11.166 7.683 7.700 1.00 85.12 113 GLY A CA 1
ATOM 872 C C . GLY A 1 113 ? -12.320 6.738 7.347 1.00 85.12 113 GLY A C 1
ATOM 873 O O . GLY A 1 113 ? -12.749 5.903 8.145 1.00 85.12 113 GLY A O 1
ATOM 874 N N . ASN A 1 114 ? -12.819 6.851 6.114 1.00 87.00 114 ASN A N 1
ATOM 875 C CA . ASN A 1 114 ? -13.911 6.011 5.628 1.00 87.00 114 ASN A CA 1
ATOM 876 C C . ASN A 1 114 ? -13.398 4.632 5.173 1.00 87.00 114 ASN A C 1
ATOM 878 O O . ASN A 1 114 ? -12.870 4.470 4.070 1.00 87.00 114 ASN A O 1
ATOM 882 N N . MET A 1 115 ? -13.588 3.633 6.036 1.00 85.81 115 MET A N 1
ATOM 883 C CA . MET A 1 115 ? -13.148 2.251 5.820 1.00 85.81 115 MET A CA 1
ATOM 884 C C . MET A 1 115 ? -13.796 1.579 4.612 1.00 85.81 115 MET A C 1
ATOM 886 O O . MET A 1 115 ? -13.132 0.823 3.908 1.00 85.81 115 MET A O 1
ATOM 890 N N . LYS A 1 116 ? -15.075 1.864 4.353 1.00 83.69 116 LYS A N 1
ATOM 891 C CA . LYS A 1 116 ? -15.825 1.265 3.248 1.00 83.69 116 LYS A CA 1
ATOM 892 C C . LYS A 1 116 ? -15.269 1.712 1.902 1.00 83.69 116 LYS A C 1
ATOM 894 O O . LYS A 1 116 ? -14.988 0.881 1.043 1.00 83.69 116 LYS A O 1
ATOM 899 N N . ASN A 1 117 ? -15.059 3.017 1.747 1.00 85.69 117 ASN A N 1
ATOM 900 C CA . ASN A 1 117 ? -14.477 3.593 0.539 1.00 85.69 117 ASN A CA 1
ATOM 901 C C . ASN A 1 117 ? -13.025 3.149 0.349 1.00 85.69 117 ASN A C 1
ATOM 903 O O . ASN A 1 117 ? -12.643 2.840 -0.773 1.00 85.69 117 ASN A O 1
ATOM 907 N N . SER A 1 118 ? -12.249 3.061 1.433 1.00 87.88 118 SER A N 1
ATOM 908 C CA . SER A 1 118 ? -10.868 2.565 1.406 1.00 87.88 118 SER A CA 1
ATOM 909 C C . SER A 1 118 ? -10.791 1.107 0.947 1.00 87.88 118 SER A C 1
ATOM 911 O O . SER A 1 118 ? -10.084 0.803 -0.006 1.00 87.88 118 SER A O 1
ATOM 913 N N . LEU A 1 119 ? -11.606 0.219 1.525 1.00 86.12 119 LEU A N 1
ATOM 914 C CA . LEU A 1 119 ? -11.661 -1.186 1.121 1.00 86.12 119 LEU A CA 1
ATOM 915 C C . LEU A 1 119 ? -12.134 -1.365 -0.327 1.00 86.12 119 LEU A C 1
ATOM 917 O O . LEU A 1 119 ? -11.559 -2.151 -1.074 1.00 86.12 119 LEU A O 1
ATOM 921 N N . MET A 1 120 ? -13.176 -0.645 -0.743 1.00 85.00 120 MET A N 1
ATOM 922 C CA . MET A 1 120 ? -13.674 -0.755 -2.116 1.00 85.00 120 MET A CA 1
ATOM 923 C C . MET A 1 120 ? -12.678 -0.192 -3.136 1.00 85.00 120 MET A C 1
ATOM 925 O O . MET A 1 120 ? -12.528 -0.762 -4.215 1.00 85.00 120 MET A O 1
ATOM 929 N N . ALA A 1 121 ? -11.978 0.895 -2.796 1.00 88.88 121 ALA A N 1
ATOM 930 C CA . ALA A 1 121 ? -10.889 1.422 -3.610 1.00 88.88 121 ALA A CA 1
ATOM 931 C C . ALA A 1 121 ? -9.728 0.421 -3.697 1.00 88.88 121 ALA A C 1
ATOM 933 O O . ALA A 1 121 ? -9.221 0.191 -4.788 1.00 88.88 121 ALA A O 1
ATOM 934 N N . GLU A 1 122 ? -9.366 -0.229 -2.590 1.00 88.38 122 GLU A N 1
ATOM 935 C CA . GLU A 1 122 ? -8.324 -1.257 -2.560 1.00 88.38 122 GLU A CA 1
ATOM 936 C C . GLU A 1 122 ? -8.685 -2.443 -3.467 1.00 88.38 122 GLU A C 1
ATOM 938 O O . GLU A 1 122 ? -7.905 -2.827 -4.334 1.00 88.38 122 GLU A O 1
ATOM 943 N N . ILE A 1 123 ? -9.910 -2.974 -3.354 1.00 87.00 123 ILE A N 1
ATOM 944 C CA . ILE A 1 123 ? -10.403 -4.047 -4.234 1.00 87.00 123 ILE A CA 1
ATOM 945 C C . ILE A 1 123 ? -10.334 -3.613 -5.702 1.00 87.00 123 ILE A C 1
ATOM 947 O O . ILE A 1 123 ? -9.816 -4.354 -6.538 1.00 87.00 123 ILE A O 1
ATOM 951 N N . ALA A 1 124 ? -10.824 -2.412 -6.024 1.00 89.12 124 ALA A N 1
ATOM 952 C CA . ALA A 1 124 ? -10.777 -1.885 -7.384 1.00 89.12 124 ALA A CA 1
ATOM 953 C C . ALA A 1 124 ? -9.333 -1.755 -7.894 1.00 89.12 124 ALA A C 1
ATOM 955 O O . ALA A 1 124 ? -9.056 -2.120 -9.034 1.00 89.12 124 ALA A O 1
ATOM 956 N N . ALA A 1 125 ? -8.403 -1.300 -7.053 1.00 91.06 125 ALA A N 1
ATOM 957 C CA . ALA A 1 125 ? -6.996 -1.170 -7.406 1.00 91.06 125 ALA A CA 1
ATOM 958 C C . ALA A 1 125 ? -6.352 -2.527 -7.713 1.00 91.06 125 ALA A C 1
ATOM 960 O O . ALA A 1 125 ? -5.651 -2.666 -8.710 1.00 91.06 125 ALA A O 1
ATOM 961 N N . TYR A 1 126 ? -6.626 -3.546 -6.900 1.00 88.88 126 TYR A N 1
ATOM 962 C CA . TYR A 1 126 ? -6.117 -4.895 -7.136 1.00 88.88 126 TYR A CA 1
ATOM 963 C C . TYR A 1 126 ? -6.719 -5.562 -8.375 1.00 88.88 126 TYR A C 1
ATOM 965 O O . TYR A 1 126 ? -6.048 -6.349 -9.034 1.00 88.88 126 TYR A O 1
ATOM 973 N N . VAL A 1 127 ? -7.966 -5.247 -8.727 1.00 89.44 127 VAL A N 1
ATOM 974 C CA . VAL A 1 127 ? -8.552 -5.702 -9.996 1.00 89.44 127 VAL A CA 1
ATOM 975 C C . VAL A 1 127 ? -7.895 -4.986 -11.179 1.00 89.44 127 VAL A C 1
ATOM 977 O O . VAL A 1 127 ? -7.510 -5.636 -12.148 1.00 89.44 127 VAL A O 1
ATOM 980 N N . LEU A 1 128 ? -7.712 -3.665 -11.097 1.00 92.06 128 LEU A N 1
ATOM 981 C CA . LEU A 1 128 ? -7.030 -2.879 -12.132 1.00 92.06 128 LEU A CA 1
ATOM 982 C C . LEU A 1 128 ? -5.567 -3.311 -12.320 1.00 92.06 128 LEU A C 1
ATOM 984 O O . LEU A 1 128 ? -5.060 -3.316 -13.445 1.00 92.06 128 LEU A O 1
ATOM 988 N N . SER A 1 129 ? -4.894 -3.726 -11.244 1.00 91.31 129 SER A N 1
ATOM 989 C CA . SER A 1 129 ? -3.494 -4.154 -11.289 1.00 91.31 129 SER A CA 1
ATOM 990 C C . SER A 1 129 ? -3.263 -5.443 -12.075 1.00 91.31 129 SER A C 1
ATOM 992 O O . SER A 1 129 ? -2.176 -5.618 -12.623 1.00 91.31 129 SER A O 1
ATOM 994 N N . LEU A 1 130 ? -4.289 -6.287 -12.244 1.00 90.75 130 LEU A N 1
ATOM 995 C CA . LEU A 1 130 ? -4.214 -7.485 -13.091 1.00 90.75 130 LEU A CA 1
ATOM 996 C C . LEU A 1 130 ? -3.826 -7.164 -14.538 1.00 90.75 130 LEU A C 1
ATOM 998 O O . LEU A 1 130 ? -3.236 -8.008 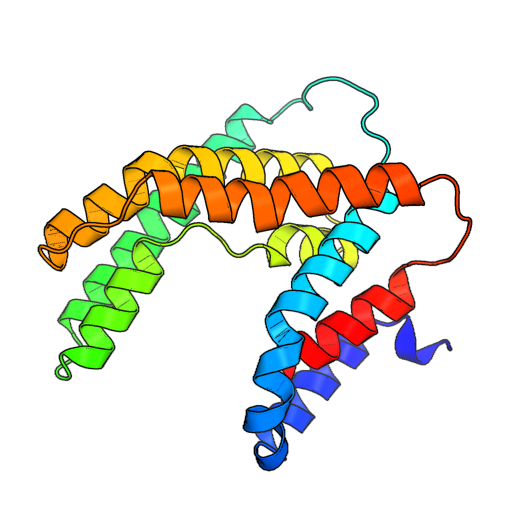-15.206 1.00 90.75 130 LEU A O 1
ATOM 1002 N N . VAL A 1 131 ? -4.152 -5.957 -15.011 1.00 92.31 131 VAL A N 1
ATOM 1003 C CA . VAL A 1 131 ? -3.757 -5.460 -16.335 1.00 92.31 131 VAL A CA 1
ATOM 1004 C C . VAL A 1 131 ? -2.622 -4.448 -16.215 1.00 92.31 131 VAL A C 1
ATOM 1006 O O . VAL A 1 131 ? -1.653 -4.527 -16.964 1.00 92.31 131 VAL A O 1
ATOM 1009 N N . TRP A 1 132 ? -2.698 -3.520 -15.259 1.00 93.12 132 TRP A N 1
ATOM 1010 C CA . TRP A 1 132 ? -1.707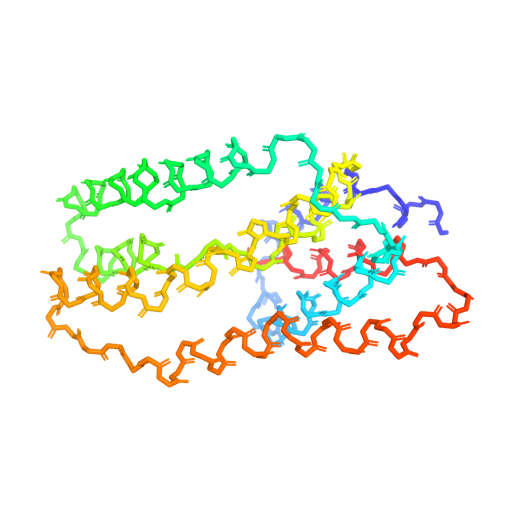 -2.451 -15.128 1.00 93.12 132 TRP A CA 1
ATOM 1011 C C . TRP A 1 132 ? -0.290 -2.966 -14.858 1.00 93.12 132 TRP A C 1
ATOM 1013 O O . TRP A 1 132 ? 0.644 -2.614 -15.578 1.00 93.12 132 TRP A O 1
ATOM 1023 N N . THR A 1 133 ? -0.127 -3.830 -13.852 1.00 93.62 133 THR A N 1
ATOM 1024 C CA . THR A 1 133 ? 1.182 -4.352 -13.454 1.00 93.62 133 THR A CA 1
ATOM 1025 C C . THR A 1 133 ? 1.894 -5.074 -14.601 1.00 93.62 133 THR A C 1
ATOM 1027 O O . THR A 1 133 ? 3.026 -4.693 -14.903 1.00 93.62 133 THR A O 1
ATOM 1030 N N . PRO A 1 134 ? 1.289 -6.065 -15.292 1.00 92.31 134 PRO A N 1
ATOM 1031 C CA . PRO A 1 134 ? 1.979 -6.732 -16.391 1.00 92.31 134 PRO A CA 1
ATOM 1032 C C . PRO A 1 134 ? 2.258 -5.789 -17.564 1.00 92.31 134 PRO A C 1
ATOM 1034 O O . PRO A 1 134 ? 3.310 -5.917 -18.179 1.00 92.31 134 PRO A O 1
ATOM 1037 N N . VAL A 1 135 ? 1.382 -4.816 -17.852 1.00 94.25 135 VAL A N 1
ATOM 1038 C CA . VAL A 1 135 ? 1.611 -3.838 -18.928 1.00 94.25 135 VAL A CA 1
ATOM 1039 C C . VAL A 1 135 ? 2.844 -2.980 -18.649 1.00 94.25 135 VAL A C 1
ATOM 1041 O O . VAL A 1 135 ? 3.703 -2.865 -19.521 1.00 94.25 135 VAL A O 1
ATOM 1044 N N . ILE A 1 136 ? 2.972 -2.411 -17.446 1.00 94.69 136 ILE A N 1
ATOM 1045 C CA . ILE A 1 136 ? 4.123 -1.565 -17.098 1.00 94.69 136 ILE A CA 1
ATOM 1046 C C . ILE A 1 136 ? 5.413 -2.390 -17.045 1.00 94.69 136 ILE A C 1
ATOM 1048 O O . ILE A 1 136 ? 6.417 -1.992 -17.638 1.00 94.69 136 ILE A O 1
ATOM 1052 N N . ILE A 1 137 ? 5.395 -3.560 -16.399 1.00 94.31 137 ILE A N 1
ATOM 1053 C CA . ILE A 1 137 ? 6.586 -4.417 -16.321 1.00 94.31 137 ILE A CA 1
ATOM 1054 C C . ILE A 1 137 ? 7.029 -4.858 -17.718 1.00 94.31 137 ILE A C 1
ATOM 1056 O O . ILE A 1 137 ? 8.204 -4.737 -18.059 1.00 94.31 137 ILE A O 1
ATOM 1060 N N . TYR A 1 138 ? 6.100 -5.278 -18.573 1.00 92.81 138 TYR A N 1
ATOM 1061 C CA . TYR A 1 138 ? 6.447 -5.670 -19.932 1.00 92.81 138 TYR A CA 1
ATOM 1062 C C . TYR A 1 138 ? 6.968 -4.491 -20.765 1.00 92.81 138 TYR A C 1
ATOM 1064 O O . TYR A 1 138 ? 7.959 -4.631 -21.484 1.00 92.81 138 TYR A O 1
ATOM 1072 N N . ALA A 1 139 ? 6.340 -3.316 -20.659 1.00 94.62 139 ALA A N 1
ATOM 1073 C CA . ALA A 1 139 ? 6.720 -2.136 -21.432 1.00 94.62 139 ALA A CA 1
ATOM 1074 C C . ALA A 1 139 ? 8.147 -1.657 -21.123 1.00 94.62 139 ALA A C 1
ATOM 1076 O O . ALA A 1 139 ? 8.876 -1.288 -22.045 1.00 94.62 139 ALA A O 1
ATOM 1077 N N . PHE A 1 140 ? 8.550 -1.683 -19.850 1.00 93.12 140 PHE A N 1
ATOM 1078 C CA . PHE A 1 140 ? 9.812 -1.090 -19.405 1.00 93.12 140 PHE A CA 1
ATOM 1079 C C . PHE A 1 140 ? 10.916 -2.104 -19.095 1.00 93.12 140 PHE A C 1
ATOM 1081 O O . PHE A 1 140 ? 12.086 -1.801 -19.320 1.00 93.12 140 PHE A O 1
ATOM 1088 N N . LEU A 1 141 ? 10.574 -3.290 -18.585 1.00 92.31 141 LEU A N 1
ATOM 1089 C CA . LEU A 1 141 ? 11.546 -4.321 -18.190 1.00 92.31 141 LEU A CA 1
ATOM 1090 C C . LE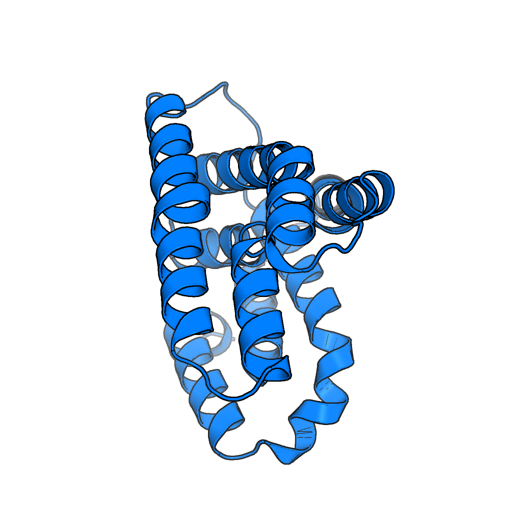U A 1 141 ? 11.623 -5.475 -19.195 1.00 92.31 141 LEU A C 1
ATOM 1092 O O . LEU A 1 141 ? 12.544 -6.279 -19.101 1.00 92.31 141 LEU A O 1
ATOM 1096 N N . ARG A 1 142 ? 10.692 -5.555 -20.162 1.00 90.81 142 ARG A N 1
ATOM 1097 C CA . ARG A 1 142 ? 10.576 -6.675 -21.122 1.00 90.81 142 ARG A CA 1
ATOM 1098 C C . ARG A 1 142 ? 10.441 -8.042 -20.443 1.00 90.81 142 ARG A C 1
ATOM 1100 O O . ARG A 1 142 ? 10.765 -9.063 -21.042 1.00 90.81 142 ARG A O 1
ATOM 1107 N N . ASP A 1 143 ? 9.925 -8.037 -19.220 1.00 87.19 143 ASP A N 1
ATOM 1108 C CA . ASP A 1 143 ? 9.685 -9.224 -18.411 1.00 87.19 143 ASP A CA 1
ATOM 1109 C C . ASP A 1 143 ? 8.182 -9.524 -18.321 1.00 87.19 143 ASP A C 1
ATOM 1111 O O . ASP A 1 143 ? 7.337 -8.660 -18.578 1.00 87.19 143 ASP A O 1
ATOM 1115 N N . TYR A 1 144 ? 7.843 -10.761 -17.970 1.00 83.75 144 TYR A N 1
ATOM 1116 C CA . TYR A 1 144 ? 6.471 -11.240 -17.896 1.00 83.75 144 TYR A CA 1
ATOM 1117 C C . TYR A 1 144 ? 6.060 -11.511 -16.455 1.00 83.75 144 TYR A C 1
ATOM 1119 O O . TYR A 1 144 ? 6.611 -12.368 -15.768 1.00 83.75 144 TYR A O 1
ATOM 1127 N N . VAL A 1 145 ? 4.995 -10.838 -16.024 1.00 84.75 145 VAL A N 1
ATOM 1128 C CA . VAL A 1 145 ? 4.346 -11.124 -14.744 1.00 84.75 145 VAL A CA 1
ATOM 1129 C C . VAL A 1 145 ? 3.120 -11.989 -14.989 1.00 84.75 145 VAL A C 1
ATOM 1131 O O . VAL A 1 145 ? 2.214 -11.620 -15.734 1.00 84.75 145 VAL A O 1
ATOM 1134 N N . SER A 1 146 ? 3.077 -13.147 -14.334 1.00 86.00 146 SER A N 1
ATOM 1135 C CA . SER A 1 146 ? 1.928 -14.046 -14.416 1.00 86.00 146 SER A CA 1
ATOM 1136 C C . SER A 1 146 ? 0.690 -13.421 -13.771 1.00 86.00 146 SER A C 1
ATOM 1138 O O . SER A 1 146 ? 0.688 -13.084 -12.586 1.00 86.00 146 SER A O 1
ATOM 1140 N N . ILE A 1 147 ? -0.407 -13.355 -14.525 1.00 82.88 147 ILE A N 1
ATOM 1141 C CA . ILE A 1 147 ? -1.713 -12.913 -14.016 1.00 82.88 147 ILE A CA 1
ATOM 1142 C C . ILE A 1 147 ? -2.181 -13.825 -12.872 1.00 82.88 147 ILE A C 1
ATOM 1144 O O . ILE A 1 147 ? -2.721 -13.342 -11.881 1.00 82.88 147 ILE A O 1
ATOM 1148 N N . PHE A 1 148 ? -1.909 -15.135 -12.948 1.00 86.38 148 PHE A N 1
ATOM 1149 C CA . PHE A 1 148 ? -2.238 -16.080 -11.873 1.00 86.38 148 PHE A CA 1
ATOM 1150 C C . PHE A 1 148 ? -1.516 -15.752 -10.564 1.00 86.38 148 PHE A C 1
ATOM 1152 O O . PHE A 1 148 ? -2.084 -15.921 -9.485 1.00 86.38 148 PHE A O 1
ATOM 1159 N N . TYR A 1 149 ? -0.280 -15.257 -10.644 1.00 86.25 149 TYR A N 1
ATOM 1160 C CA . TYR A 1 149 ? 0.455 -14.809 -9.466 1.00 86.25 149 TYR A CA 1
ATOM 1161 C C . TYR A 1 149 ? -0.203 -13.572 -8.837 1.00 86.25 149 TYR A C 1
ATOM 1163 O O . TYR A 1 149 ? -0.410 -13.539 -7.625 1.00 86.25 149 TYR A O 1
ATOM 1171 N N . LEU A 1 150 ? -0.626 -12.600 -9.652 1.00 83.06 150 LEU A N 1
ATOM 1172 C CA . LEU A 1 150 ? -1.344 -11.413 -9.173 1.00 83.06 150 LEU A CA 1
ATOM 1173 C C . LEU A 1 150 ? -2.713 -11.765 -8.573 1.00 83.06 150 LEU A C 1
ATOM 1175 O O . LEU A 1 150 ? -3.065 -11.256 -7.510 1.00 83.06 150 LEU A O 1
ATOM 1179 N N . LEU A 1 151 ? -3.447 -12.701 -9.184 1.00 84.31 151 LEU A N 1
ATOM 1180 C CA . LEU A 1 151 ? -4.692 -13.242 -8.628 1.00 84.31 151 LEU A CA 1
ATOM 1181 C C . LEU A 1 151 ? -4.464 -13.905 -7.266 1.00 84.31 151 LEU A C 1
ATOM 1183 O O . LEU A 1 151 ? -5.246 -13.697 -6.338 1.00 84.31 151 LEU A O 1
ATOM 1187 N N . LYS A 1 152 ? -3.372 -14.664 -7.114 1.00 87.94 152 LYS A N 1
ATOM 1188 C CA . LYS A 1 152 ? -2.993 -15.269 -5.831 1.00 87.94 152 LYS A CA 1
ATOM 1189 C C . LYS A 1 152 ? -2.712 -14.205 -4.770 1.00 87.94 152 LYS A C 1
ATOM 1191 O O . LYS A 1 152 ? -3.140 -14.376 -3.633 1.00 87.94 152 LYS A O 1
ATOM 1196 N N . ILE A 1 153 ? -2.030 -13.115 -5.127 1.00 82.88 153 ILE A N 1
ATOM 1197 C CA . ILE A 1 153 ? -1.775 -11.986 -4.220 1.00 82.88 153 ILE A CA 1
ATOM 1198 C C . ILE A 1 153 ? -3.086 -11.309 -3.815 1.00 82.88 153 ILE A C 1
ATOM 1200 O O . ILE A 1 153 ? -3.304 -11.109 -2.625 1.00 82.88 153 ILE A O 1
ATOM 1204 N N . LEU A 1 154 ? -3.971 -10.999 -4.767 1.00 82.50 154 LEU A N 1
ATOM 1205 C CA . LEU A 1 154 ? -5.292 -10.421 -4.493 1.00 82.50 154 LEU A CA 1
ATOM 1206 C C . LEU A 1 154 ? -6.074 -11.305 -3.514 1.00 82.50 154 LEU A C 1
ATOM 1208 O O . LEU A 1 154 ? -6.615 -10.821 -2.519 1.00 82.50 154 LEU A O 1
ATOM 1212 N N . PHE A 1 155 ? -6.087 -12.616 -3.754 1.00 83.62 155 PHE A N 1
ATOM 1213 C CA . PHE A 1 155 ? -6.752 -13.567 -2.873 1.00 83.62 155 PHE A CA 1
ATOM 1214 C C . PHE A 1 155 ? -6.119 -13.601 -1.474 1.00 83.62 155 PHE A C 1
ATOM 1216 O O . PHE A 1 155 ? -6.825 -13.506 -0.471 1.00 83.62 155 PHE A O 1
ATOM 1223 N N . LEU A 1 156 ? -4.791 -13.713 -1.394 1.00 83.88 156 LEU A N 1
ATOM 1224 C CA . LEU A 1 156 ? -4.064 -13.842 -0.132 1.00 83.88 156 LEU A CA 1
ATOM 1225 C C . LEU A 1 156 ? -4.133 -12.569 0.711 1.00 83.88 156 LEU A C 1
ATOM 1227 O O . LEU A 1 156 ? -4.249 -12.651 1.931 1.00 83.88 156 LEU A O 1
ATOM 1231 N N . LEU A 1 157 ? -4.032 -11.408 0.068 1.00 78.38 157 LEU A N 1
ATOM 1232 C CA . LEU A 1 157 ? -3.959 -10.134 0.761 1.00 78.38 157 LEU A CA 1
ATOM 1233 C C . LEU A 1 157 ? -5.332 -9.538 0.994 1.00 78.38 157 LEU A C 1
ATOM 1235 O O . LEU A 1 157 ? -5.489 -8.958 2.043 1.00 78.38 157 LEU A O 1
ATOM 1239 N N . ILE A 1 158 ? -6.337 -9.702 0.132 1.00 80.31 158 ILE A N 1
ATOM 1240 C CA . ILE A 1 158 ? -7.658 -9.088 0.360 1.00 80.31 158 ILE A CA 1
ATOM 1241 C C . ILE A 1 158 ? -8.690 -10.116 0.807 1.00 80.31 158 ILE A C 1
ATOM 1243 O O . ILE A 1 158 ? -9.319 -9.957 1.855 1.00 80.31 158 ILE A O 1
ATOM 1247 N N . PHE A 1 159 ? -8.884 -11.165 0.006 1.00 82.81 159 PHE A N 1
ATOM 1248 C CA . PHE A 1 159 ? -9.996 -12.090 0.208 1.00 82.81 159 PHE A CA 1
ATOM 1249 C C . PHE A 1 159 ? -9.844 -12.884 1.508 1.00 82.81 159 PHE A C 1
ATOM 1251 O O . PHE A 1 159 ? -10.779 -12.954 2.304 1.00 82.81 159 PHE A O 1
ATOM 1258 N N . LEU A 1 160 ? -8.651 -13.425 1.765 1.00 86.94 160 LEU A N 1
ATOM 1259 C CA . LEU A 1 160 ? -8.371 -14.195 2.973 1.00 86.94 160 LEU A CA 1
ATOM 1260 C C . LEU A 1 160 ? -8.569 -13.350 4.252 1.00 86.94 160 LEU A C 1
ATOM 1262 O O . LEU A 1 160 ? -9.345 -13.784 5.108 1.00 86.94 160 LEU A 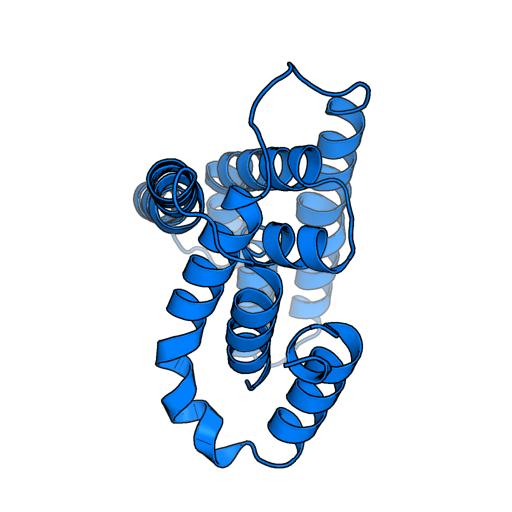O 1
ATOM 1266 N N . PRO A 1 161 ? -7.993 -12.137 4.400 1.00 84.69 161 PRO A N 1
ATOM 1267 C CA . PRO A 1 161 ? -8.265 -11.281 5.555 1.00 84.69 161 PRO A CA 1
ATOM 1268 C C . PRO A 1 161 ? -9.734 -10.928 5.734 1.00 84.69 161 PRO A C 1
ATOM 1270 O O . PRO A 1 161 ? -10.214 -10.899 6.866 1.00 84.69 161 PRO A O 1
ATOM 1273 N N . LEU A 1 162 ? -10.462 -10.708 4.637 1.00 84.25 162 LEU A N 1
ATOM 1274 C CA . LEU A 1 162 ? -11.887 -10.401 4.684 1.00 84.25 162 LEU A CA 1
ATOM 1275 C C . LEU A 1 162 ? -12.691 -11.575 5.249 1.00 84.25 162 LEU A C 1
ATOM 1277 O O . LEU A 1 162 ? -13.490 -11.380 6.166 1.00 84.25 162 LEU A O 1
ATOM 1281 N N . VAL A 1 163 ? -12.451 -12.792 4.752 1.00 85.62 163 VAL A N 1
ATOM 1282 C CA . VAL A 1 163 ? -13.124 -14.010 5.229 1.00 85.62 163 VAL A CA 1
ATOM 1283 C C . VAL A 1 163 ? -12.803 -14.263 6.700 1.00 85.62 163 VAL A C 1
ATOM 1285 O O . VAL A 1 163 ? -13.713 -14.428 7.513 1.00 85.62 163 VAL A O 1
ATOM 1288 N N . VAL A 1 164 ? -11.520 -14.227 7.070 1.00 87.06 164 VAL A N 1
ATOM 1289 C CA . VAL A 1 164 ? -11.084 -14.448 8.457 1.00 87.06 164 VAL A CA 1
ATOM 1290 C C . VAL A 1 164 ? -11.669 -13.384 9.387 1.00 87.06 164 VAL A C 1
ATOM 1292 O O . VAL A 1 164 ? -12.152 -13.701 10.471 1.00 87.06 164 VAL A O 1
ATOM 1295 N N . SER A 1 165 ? -11.707 -12.127 8.948 1.00 85.44 165 SER A N 1
ATOM 1296 C CA . SER A 1 165 ? -12.320 -11.030 9.695 1.00 85.44 165 SER A CA 1
ATOM 1297 C C . SER A 1 165 ? -13.795 -11.290 10.012 1.00 85.44 165 SER A C 1
ATOM 1299 O O . SER A 1 165 ? -14.221 -11.057 11.144 1.00 85.44 165 SER A O 1
ATOM 1301 N N . ARG A 1 166 ? -14.567 -11.824 9.053 1.00 84.19 166 ARG A N 1
ATOM 1302 C CA . ARG A 1 166 ? -15.981 -12.166 9.275 1.00 84.19 166 ARG A CA 1
ATOM 1303 C C . ARG A 1 166 ? -16.158 -13.313 10.261 1.00 84.19 166 ARG A C 1
ATOM 1305 O O . ARG A 1 166 ? -17.032 -13.231 11.116 1.00 84.19 166 ARG A O 1
ATOM 1312 N N . ILE A 1 167 ? -15.306 -14.334 10.198 1.00 84.31 167 ILE A N 1
ATOM 1313 C CA . ILE A 1 167 ? -15.325 -15.453 11.155 1.00 84.31 167 ILE A CA 1
ATOM 1314 C C . ILE A 1 167 ? -15.016 -14.962 12.577 1.00 84.31 167 ILE A C 1
ATOM 1316 O O . ILE A 1 167 ? -15.602 -15.445 13.542 1.00 84.31 167 ILE A O 1
ATOM 1320 N N . LEU A 1 168 ? -14.118 -13.983 12.716 1.00 83.19 168 LEU A N 1
ATOM 1321 C CA . LEU A 1 168 ? -13.718 -13.418 14.008 1.00 83.19 168 LEU A 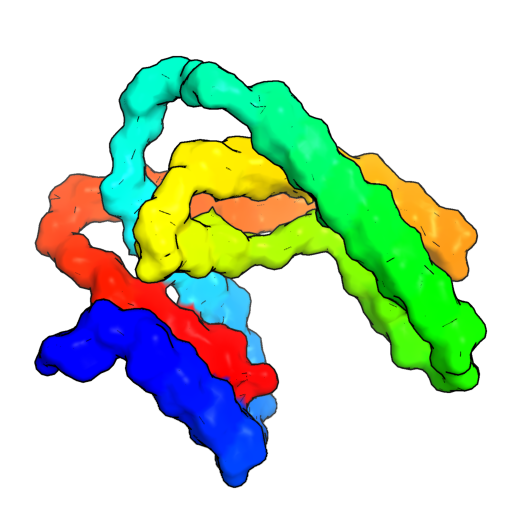CA 1
ATOM 1322 C C . LEU A 1 168 ? -14.644 -12.302 14.517 1.00 83.19 168 LEU A C 1
ATOM 1324 O O . LEU A 1 168 ? -14.483 -11.871 15.661 1.00 83.19 168 LEU A O 1
ATOM 1328 N N . HIS A 1 169 ? -15.595 -11.825 13.707 1.00 79.69 169 HIS A N 1
ATOM 1329 C CA . HIS A 1 169 ? -16.549 -10.764 14.065 1.00 79.69 169 HIS A CA 1
ATOM 1330 C C . HIS A 1 169 ? -17.326 -11.032 15.369 1.00 79.69 169 HIS A C 1
ATOM 1332 O O . HIS A 1 169 ? -17.381 -10.116 16.192 1.00 79.69 169 HIS A O 1
ATOM 1338 N N . PRO A 1 170 ? -17.794 -12.265 15.667 1.00 78.31 170 PRO A N 1
ATOM 1339 C CA . PRO A 1 170 ? -18.523 -12.552 16.906 1.00 78.31 170 PRO A CA 1
ATOM 1340 C C . PRO A 1 170 ? -17.696 -12.375 18.191 1.00 78.31 170 PRO A C 1
ATOM 1342 O O . PRO A 1 170 ? -18.259 -12.194 19.273 1.00 78.31 170 PRO A O 1
ATOM 1345 N N . LEU A 1 171 ? -16.361 -12.433 18.111 1.00 81.12 171 LEU A N 1
ATOM 1346 C CA . LEU A 1 171 ? -15.490 -12.300 19.280 1.00 81.12 171 LEU A CA 1
ATOM 1347 C C . LEU A 1 171 ? -15.470 -10.844 19.756 1.00 81.12 171 LEU A C 1
ATOM 1349 O O . LEU A 1 171 ? -15.084 -9.946 19.012 1.00 81.12 171 LEU A O 1
ATOM 1353 N N . ARG A 1 172 ? -15.795 -10.573 21.020 1.00 73.38 172 ARG A N 1
ATOM 1354 C CA . ARG A 1 172 ? -15.762 -9.208 21.570 1.00 73.38 172 ARG A CA 1
ATOM 1355 C C . ARG A 1 172 ? -14.392 -8.901 22.180 1.00 73.38 172 ARG A C 1
ATOM 1357 O O . ARG A 1 172 ? -14.101 -9.326 23.290 1.00 73.38 172 ARG A O 1
ATOM 1364 N N . PHE A 1 173 ? -13.549 -8.166 21.453 1.00 79.69 173 PHE A N 1
ATOM 1365 C CA . PHE A 1 173 ? -12.299 -7.591 21.971 1.00 79.69 173 PHE A CA 1
ATOM 1366 C C . PHE A 1 173 ? -11.954 -6.297 21.226 1.00 79.69 173 PHE A C 1
ATOM 1368 O O . PHE A 1 173 ? -12.301 -6.157 20.051 1.00 79.69 173 PHE A O 1
ATOM 1375 N N . GLU A 1 174 ? -11.257 -5.372 21.892 1.00 79.19 174 GLU A N 1
ATOM 1376 C CA . GLU A 1 174 ? -10.810 -4.108 21.296 1.00 79.19 174 GLU A CA 1
ATOM 1377 C C . GLU A 1 174 ? -9.621 -4.333 20.343 1.00 79.19 174 GLU A C 1
ATOM 1379 O O . GLU A 1 174 ? -8.550 -4.742 20.793 1.00 79.19 174 GLU A O 1
ATOM 1384 N N . PRO A 1 175 ? -9.746 -4.050 19.032 1.00 79.88 175 PRO A N 1
ATOM 1385 C CA . PRO A 1 175 ? -8.686 -4.353 18.071 1.00 79.88 175 PRO A CA 1
ATOM 1386 C C . PRO A 1 175 ? -7.585 -3.283 18.009 1.00 79.88 175 PRO A C 1
ATOM 1388 O O . PRO A 1 175 ? -6.499 -3.567 17.514 1.00 79.88 175 PRO A O 1
ATOM 1391 N N . ARG A 1 176 ? -7.822 -2.066 18.524 1.00 79.25 176 ARG A N 1
ATOM 1392 C CA . ARG A 1 176 ? -6.889 -0.923 18.410 1.00 79.25 176 ARG A CA 1
ATOM 1393 C C . ARG A 1 176 ? -5.477 -1.203 18.949 1.00 79.25 176 ARG A C 1
ATOM 1395 O O . ARG A 1 176 ? -4.534 -0.939 18.206 1.00 79.25 176 ARG A O 1
ATOM 1402 N N . PRO A 1 177 ? -5.289 -1.747 20.170 1.00 81.81 177 PRO A N 1
ATOM 1403 C CA . PRO A 1 177 ? -3.944 -1.996 20.696 1.00 81.81 177 PRO A CA 1
ATOM 1404 C C . PRO A 1 177 ? -3.166 -3.018 19.861 1.00 81.81 177 PRO A C 1
ATOM 1406 O O . PRO A 1 177 ? -1.964 -2.876 19.663 1.00 81.81 177 PRO A O 1
ATOM 1409 N N . TRP A 1 178 ? -3.867 -4.021 19.331 1.00 83.75 178 TRP A N 1
ATOM 1410 C CA . TRP A 1 178 ? -3.288 -5.070 18.496 1.00 83.75 178 TRP A CA 1
ATOM 1411 C C . TRP A 1 178 ? -2.903 -4.553 17.112 1.00 83.75 178 TRP A C 1
ATOM 1413 O O . TRP A 1 178 ? -1.810 -4.846 16.639 1.00 83.75 178 TRP A O 1
ATOM 1423 N N . ILE A 1 179 ? -3.752 -3.720 16.498 1.00 81.81 179 ILE A N 1
ATOM 1424 C CA . ILE A 1 179 ? -3.427 -3.060 15.227 1.00 81.81 179 ILE A CA 1
ATOM 1425 C C . ILE A 1 179 ? -2.183 -2.193 15.401 1.00 81.81 179 ILE A C 1
ATOM 1427 O O . ILE A 1 179 ? -1.259 -2.302 14.607 1.00 81.81 179 ILE A O 1
ATOM 1431 N N . ASN A 1 180 ? -2.124 -1.379 16.457 1.00 83.81 180 ASN A N 1
ATOM 1432 C CA . ASN A 1 180 ? -0.972 -0.519 16.708 1.00 83.81 180 ASN A CA 1
ATOM 1433 C C . ASN A 1 180 ? 0.324 -1.314 16.947 1.00 83.81 180 ASN A C 1
ATOM 1435 O O . ASN A 1 180 ? 1.390 -0.888 16.515 1.00 83.81 180 ASN A O 1
ATOM 1439 N N . LEU A 1 181 ? 0.244 -2.471 17.607 1.00 84.06 181 LEU A N 1
ATOM 1440 C CA . LEU A 1 181 ? 1.392 -3.349 17.831 1.00 84.06 181 LEU A CA 1
ATOM 1441 C C . LEU A 1 181 ? 1.885 -3.988 16.525 1.00 84.06 181 LEU A C 1
ATOM 1443 O O . LEU A 1 181 ? 3.076 -3.945 16.233 1.00 84.06 181 LEU A O 1
ATOM 1447 N N . CYS A 1 182 ? 0.980 -4.510 15.694 1.00 83.88 182 CYS A N 1
ATOM 1448 C CA . CYS A 1 182 ? 1.333 -4.997 14.360 1.00 83.88 182 CYS A CA 1
ATOM 1449 C C . CYS A 1 182 ? 1.875 -3.870 13.462 1.00 83.88 182 CYS A C 1
ATOM 1451 O O . CYS A 1 182 ? 2.792 -4.091 12.677 1.00 83.88 182 CYS A O 1
ATOM 1453 N N . TYR A 1 183 ? 1.354 -2.652 13.607 1.00 80.31 183 TYR A N 1
ATOM 1454 C CA . TYR A 1 183 ? 1.832 -1.481 12.878 1.00 80.31 183 TYR A CA 1
ATOM 1455 C C . TYR A 1 183 ? 3.252 -1.096 13.295 1.00 80.31 183 TYR A C 1
ATOM 1457 O O . TYR A 1 183 ? 4.085 -0.804 12.443 1.00 80.31 183 TYR A O 1
ATOM 1465 N N . ALA A 1 184 ? 3.548 -1.160 14.595 1.00 82.00 184 ALA A N 1
ATOM 1466 C CA . ALA A 1 184 ? 4.877 -0.894 15.125 1.00 82.00 184 ALA A CA 1
ATOM 1467 C C . ALA A 1 184 ? 5.926 -1.861 14.565 1.00 82.00 184 ALA A C 1
ATOM 1469 O O . ALA A 1 184 ? 7.011 -1.426 14.191 1.00 82.00 184 ALA A O 1
ATOM 1470 N N . PHE A 1 185 ? 5.587 -3.150 14.467 1.00 80.38 185 PHE A N 1
ATOM 1471 C CA . PHE A 1 185 ? 6.448 -4.140 13.820 1.00 80.38 185 PHE A CA 1
ATOM 1472 C C . PHE A 1 185 ? 6.563 -3.919 12.310 1.00 80.38 185 PHE A C 1
ATOM 1474 O O . PHE A 1 185 ? 7.639 -4.103 11.756 1.00 80.38 185 PHE A O 1
ATOM 1481 N N . GLY A 1 186 ? 5.482 -3.479 11.660 1.00 73.75 186 GLY A N 1
ATOM 1482 C CA . GLY A 1 186 ? 5.479 -3.124 10.241 1.00 73.75 186 GLY A CA 1
ATOM 1483 C C . GLY A 1 186 ? 6.373 -1.930 9.881 1.00 73.75 186 GLY A C 1
ATOM 1484 O O . GLY A 1 186 ? 6.856 -1.867 8.758 1.00 73.75 186 GLY A O 1
ATOM 1485 N N . MET A 1 187 ? 6.586 -0.998 10.815 1.00 72.38 187 MET A N 1
ATOM 1486 C CA . MET A 1 187 ? 7.346 0.249 10.617 1.00 72.38 187 MET A CA 1
ATOM 1487 C C . MET A 1 187 ? 8.779 0.203 11.157 1.00 72.38 187 MET A C 1
ATOM 1489 O O . MET A 1 187 ? 9.461 1.223 11.178 1.00 72.38 187 MET A O 1
ATOM 1493 N N . TYR A 1 188 ? 9.223 -0.951 11.648 1.00 68.44 188 TYR A N 1
ATOM 1494 C CA . TYR A 1 188 ? 10.557 -1.117 12.221 1.00 68.44 188 TYR A CA 1
ATOM 1495 C C . TYR A 1 188 ? 11.655 -1.339 11.158 1.00 68.44 188 TYR A C 1
ATOM 1497 O O . TYR A 1 188 ? 12.826 -1.485 11.503 1.00 68.44 188 TYR A O 1
ATOM 1505 N N . GLU A 1 189 ? 11.297 -1.375 9.874 1.00 57.38 189 GLU A N 1
ATOM 1506 C CA . GLU A 1 189 ? 12.216 -1.631 8.755 1.00 57.38 189 GLU A CA 1
ATOM 1507 C C . GLU A 1 189 ? 12.540 -0.425 7.892 1.00 57.38 189 GLU A C 1
ATOM 1509 O O . GLU A 1 189 ? 11.653 0.442 7.724 1.00 57.38 189 GLU A O 1
#

Foldseek 3Di:
DVQLLQLVNLLVVLQVLLVVPVVCVVVLVVLQVVLLLLLLLLLLLVDDPPDDDDPCLVVLLVCLCCVLQPVQLVVLQVVLVVDPDPVSSLVSLLSSLDFDDSCQLSVCSSVVHDNVSSLVSSLVRLVVSLPRNQVSCCVPVVDGDDSVVSVVCSCVSRVVSNVSSVVCNVPDDNSSSSSSVSVSSNSSD

Radius of gyration: 17.91 Å; chains: 1; bounding box: 48×26×50 Å